Protein 7UBA (pdb70)

Secondary structure (DSSP, 8-state):
--B--TT-S---TTT--EEEETTT--EEEGGGGTT-SSSEESS-HHHHH-TT--TTSHHHHHHHHHHHHHHHHHHHTS--SBHHHHHHHHS-GGG--HHHHHHHHHHHHHHHHTTSEEEEE--EEEE--SS--EETTTEEPPTT-EEEEEE-S--TT--HHHH--S---HHHHHHHHHHHHHHHHH-

Solvent-accessible surface area: 9272 Å² total; per-residue (Å²): 129,105,57,94,9,10,6,112,33,105,12,16,149,108,4,9,94,65,2,65,1,138,98,58,184,31,59,0,4,1,0,0,2,4,33,96,114,34,105,92,10,91,112,0,0,34,36,28,43,18,142,167,26,84,51,77,28,67,50,0,55,3,0,2,4,0,2,1,0,9,32,14,0,18,104,67,164,2,2,9,80,10,1,55,95,0,4,53,25,0,0,65,124,84,64,38,75,149,102,14,33,79,10,1,15,1,0,1,3,4,0,4,73,9,18,0,1,59,19,55,99,100,76,62,104,0,34,4,53,33,113,30,0,112,10,65,214,47,27,59,0,92,127,70,119,65,1,51,2,58,32,78,119,86,30,156,104,29,52,46,0,1,34,46,54,25,10,140,47,80,155,32,0,48,74,1,25,74,30,0,95,60,21,67,125,134,122

InterPro domains:
  IPR003511 HORMA domain [PF02301] (22-237)
  IPR003511 HORMA domain [PS50815] (20-243)
  IPR036570 HORMA domain superfamily [G3DSA:3.30.900.10] (1-250)
  IPR036570 HORMA domain superfamily [SSF56019] (16-248)
  IPR051294 HORMA Domain-Containing Meiotic Progression [PTHR48225] (1-304)

Radius of gyration: 15.98 Å; Cα contacts (8 Å, |Δi|>4): 316; chains: 1; bounding box: 39×35×44 Å

Organism: Vanderwaltozyma polyspora (strain ATCC 22028 / DSM 70294 / BCRC 21397 / CBS 2163 / NBRC 10782 / NRRL Y-8283 / UCD 57-17) (NCBI:txid436907)

Structure (mmCIF, N/CA/C/O backbone):
data_7UBA
#
_entry.id   7UBA
#
_cell.length_a   46.389
_cell.length_b   38.917
_cell.length_c   68.981
_cell.angle_alpha   90.000
_cell.angle_beta   109.040
_cell.angle_gamma   90.000
#
_symmetry.space_group_name_H-M   'P 1 21 1'
#
loop_
_entity.id
_entity.type
_entity.pdbx_description
1 polymer 'HORMA domain-containing protein'
2 non-polymer 'ZINC ION'
3 non-polymer '2-(N-MORPHOLINO)-ETHANESULFONIC ACID'
4 non-polymer 'PENTAETHYLENE GLYCOL'
5 non-polymer 'TETRAETHYLENE GLYCOL'
6 water water
#
loop_
_atom_site.group_PDB
_atom_site.id
_atom_site.type_symbol
_atom_site.label_atom_id
_atom_site.label_alt_id
_atom_site.label_comp_id
_atom_site.label_asym_id
_atom_site.label_entity_id
_atom_site.label_seq_id
_atom_site.pdbx_PDB_ins_code
_atom_site.Cartn_x
_atom_site.Cartn_y
_atom_site.Cartn_z
_atom_site.occupancy
_atom_site.B_iso_or_equiv
_atom_site.auth_seq_id
_atom_site.auth_comp_id
_atom_site.auth_asym_id
_atom_site.auth_atom_id
_atom_site.pdbx_PDB_model_num
ATOM 1 N N . PRO A 1 3 ? 20.591 -1.166 -24.734 1.00 38.51 319 PRO A N 1
ATOM 2 C CA . PRO A 1 3 ? 19.812 -0.305 -25.633 1.00 35.81 319 PRO A CA 1
ATOM 3 C C . PRO A 1 3 ? 19.002 0.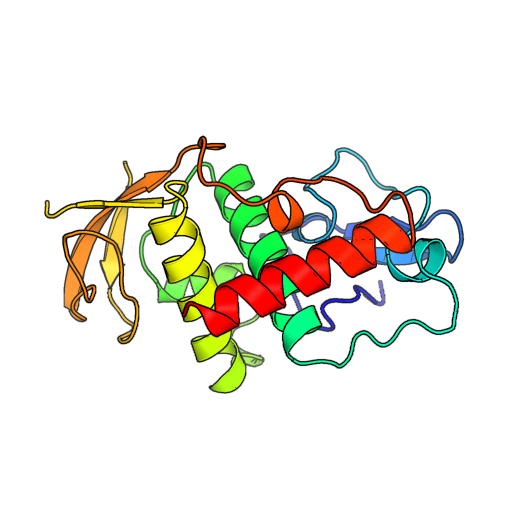762 -24.897 1.00 29.25 319 PRO A C 1
ATOM 4 O O . PRO A 1 3 ? 18.548 0.554 -23.774 1.00 30.65 319 PRO A O 1
ATOM 15 N N . ASP A 1 4 ? 18.859 1.909 -25.545 1.00 28.13 320 ASP A N 1
ATOM 16 C CA . ASP A 1 4 ? 18.002 2.991 -25.088 1.00 29.35 320 ASP A CA 1
ATOM 17 C C . ASP A 1 4 ? 16.539 2.653 -25.360 1.00 18.49 320 ASP A C 1
ATOM 18 O O . ASP A 1 4 ? 16.123 2.615 -26.510 1.00 21.51 320 ASP A O 1
ATOM 27 N N . ILE A 1 5 ? 15.738 2.387 -24.330 1.00 18.33 321 ILE A N 1
ATOM 28 C CA . ILE A 1 5 ? 14.332 2.037 -24.582 1.00 18.23 321 ILE A CA 1
ATOM 29 C C . ILE A 1 5 ? 13.487 3.325 -24.653 1.00 15.82 321 ILE A C 1
ATOM 30 O O . ILE A 1 5 ? 13.598 4.222 -23.809 1.00 19.16 321 ILE A O 1
ATOM 46 N N . GLU A 1 6 ? 12.665 3.405 -25.688 1.00 14.18 322 GLU A N 1
ATOM 47 C CA . GLU A 1 6 ? 11.829 4.571 -25.972 1.00 15.34 322 GLU A CA 1
ATOM 48 C C . GLU A 1 6 ? 10.386 4.145 -26.209 1.00 13.95 322 GLU A C 1
ATOM 49 O O . GLU A 1 6 ? 9.684 4.662 -27.077 1.00 15.88 322 GLU A O 1
ATOM 61 N N . CYS A 1 7 ? 9.916 3.206 -25.419 1.00 13.48 323 CYS A N 1
ATOM 62 C CA . CYS A 1 7 ? 8.529 2.787 -25.509 1.00 12.38 323 CYS A CA 1
ATOM 63 C C . CYS A 1 7 ? 7.597 3.930 -25.111 1.00 11.21 323 CYS A C 1
ATOM 64 O O . CYS A 1 7 ? 7.936 4.758 -24.242 1.00 13.95 323 CYS A O 1
ATOM 71 N N . GLU A 1 8 ? 6.427 3.999 -25.746 1.00 13.84 324 GLU A N 1
ATOM 72 C CA . GLU A 1 8 ? 5.510 5.103 -25.502 1.00 14.42 324 GLU A CA 1
ATOM 73 C C . GLU A 1 8 ? 5.002 5.152 -24.067 1.00 14.82 324 GLU A C 1
ATOM 74 O O . GLU A 1 8 ? 4.576 6.229 -23.621 1.00 17.35 324 GLU A O 1
ATOM 86 N N . CYS A 1 9 ? 5.064 4.028 -23.337 1.00 13.97 325 CYS A N 1
ATOM 87 C CA . CYS A 1 9 ? 4.696 4.047 -21.927 1.00 16.07 325 CYS A CA 1
ATOM 88 C C . CYS A 1 9 ? 5.615 4.937 -21.074 1.00 16.80 325 CYS A C 1
ATOM 89 O O . CYS A 1 9 ? 5.214 5.368 -19.986 1.00 17.86 325 CYS A O 1
ATOM 96 N N . ASP A 1 10 ? 6.830 5.196 -21.561 1.00 16.16 326 ASP A N 1
ATOM 97 C CA . ASP A 1 10 ? 7.827 6.035 -20.877 1.00 16.19 326 ASP A CA 1
ATOM 98 C C . ASP A 1 10 ? 8.090 5.587 -19.432 1.00 15.61 326 ASP A C 1
ATOM 99 O O . ASP A 1 10 ? 8.232 6.401 -18.521 1.00 19.54 326 ASP A O 1
ATOM 108 N N . LEU A 1 11 ? 8.124 4.270 -19.250 1.00 15.04 327 LEU A N 1
ATOM 109 C CA . LEU A 1 11 ? 8.494 3.650 -17.979 1.00 17.80 327 LEU A CA 1
ATOM 110 C C . LEU A 1 11 ? 9.518 2.564 -18.169 1.00 19.64 327 LEU A C 1
ATOM 111 O O . LEU A 1 11 ? 9.568 1.900 -19.209 1.00 22.82 327 LEU A O 1
ATOM 127 N N . LEU A 1 12 ? 10.344 2.366 -17.153 1.00 16.63 328 LEU A N 1
ATOM 128 C CA . LEU A 1 12 ? 11.198 1.192 -17.142 1.00 17.87 328 LEU A CA 1
ATOM 129 C C . LEU A 1 12 ? 10.324 -0.030 -16.910 1.00 19.62 328 LEU A C 1
ATOM 130 O O . LEU A 1 12 ? 9.342 0.049 -16.164 1.00 20.39 328 LEU A O 1
ATOM 146 N N . CYS A 1 13 ? 10.719 -1.159 -17.476 1.00 18.97 329 CYS A N 1
ATOM 147 C CA . CYS A 1 13 ? 10.017 -2.407 -17.244 1.00 19.54 329 CYS A CA 1
ATOM 148 C C . CYS A 1 13 ? 11.084 -3.456 -16.954 1.00 22.32 329 CYS A C 1
ATOM 149 O O . CYS A 1 13 ? 12.083 -3.538 -17.684 1.00 23.02 329 CYS A O 1
ATOM 157 N N . PRO A 1 14 ? 10.915 -4.233 -15.872 1.00 19.75 330 PRO A N 1
ATOM 158 C CA . PRO A 1 14 ? 11.940 -5.237 -15.544 1.00 21.73 330 PRO A CA 1
ATOM 159 C C . PRO A 1 14 ? 12.262 -6.179 -16.689 1.00 22.41 330 PRO A C 1
ATOM 160 O O . PRO A 1 14 ? 11.370 -6.635 -17.415 1.00 20.91 330 PRO A O 1
ATOM 171 N N . ILE A 1 15 ? 13.542 -6.503 -16.848 1.00 26.91 331 ILE A N 1
ATOM 172 C CA . ILE A 1 15 ? 13.963 -7.258 -18.023 1.00 23.88 331 ILE A CA 1
ATOM 173 C C . ILE A 1 15 ? 13.454 -8.701 -17.997 1.00 26.64 331 ILE A C 1
ATOM 174 O O . ILE A 1 15 ? 13.402 -9.384 -19.032 1.00 29.46 331 ILE A O 1
ATOM 190 N N . THR A 1 16 ? 13.037 -9.156 -16.820 1.00 25.04 332 THR A N 1
ATOM 191 C CA . THR A 1 16 ? 12.481 -10.497 -16.687 1.00 23.21 332 THR A CA 1
ATOM 192 C C . THR A 1 16 ? 10.976 -10.540 -16.997 1.00 23.64 332 THR A C 1
ATOM 193 O O . THR A 1 16 ? 10.378 -11.625 -17.068 1.00 26.29 332 THR A O 1
ATOM 204 N N . SER A 1 17 ? 10.373 -9.367 -17.216 1.00 21.06 333 SER A N 1
ATOM 205 C CA . SER A 1 17 ? 8.940 -9.253 -17.473 1.00 16.98 333 SER A CA 1
ATOM 206 C C . SER A 1 17 ? 8.606 -9.024 -18.936 1.00 17.74 333 SER A C 1
ATOM 207 O O . SER A 1 17 ? 7.485 -9.280 -19.352 1.00 17.35 333 SER A O 1
ATOM 215 N N . THR A 1 18 ? 9.574 -8.560 -19.714 1.00 17.16 334 THR A N 1
ATOM 216 C CA . THR A 1 18 ? 9.304 -8.170 -21.106 1.00 15.23 334 THR A CA 1
ATOM 217 C C . THR A 1 18 ? 10.507 -8.430 -21.991 1.00 15.60 334 THR A C 1
ATOM 218 O O . THR A 1 18 ? 11.638 -8.479 -21.519 1.00 20.10 334 THR A O 1
ATOM 229 N N . ARG A 1 19 ? 10.244 -8.614 -23.280 1.00 12.19 335 ARG A N 1
ATOM 230 C CA . ARG A 1 19 ? 11.287 -8.542 -24.293 1.00 13.05 335 ARG A CA 1
ATOM 231 C C . ARG A 1 19 ? 11.332 -7.128 -24.832 1.00 12.82 335 ARG A C 1
ATOM 232 O O . ARG A 1 19 ? 10.419 -6.326 -24.594 1.00 14.03 335 ARG A O 1
ATOM 253 N N . ILE A 1 20 ? 12.407 -6.849 -25.554 1.00 13.20 336 ILE A N 1
ATOM 254 C CA . ILE A 1 20 ? 12.564 -5.613 -26.304 1.00 13.32 336 ILE A CA 1
ATOM 255 C C . ILE A 1 20 ? 12.363 -5.892 -27.791 1.00 16.24 336 ILE A C 1
ATOM 256 O O . ILE A 1 20 ? 12.852 -6.908 -28.319 1.00 17.08 336 ILE A O 1
ATOM 272 N N . LYS A 1 21 ? 11.639 -5.009 -28.455 1.00 11.88 337 LYS A N 1
ATOM 273 C CA . LYS A 1 21 ? 11.439 -5.082 -29.906 1.00 12.15 337 LYS A CA 1
ATOM 274 C C . LYS A 1 21 ? 11.924 -3.789 -30.524 1.00 12.21 337 LYS A C 1
ATOM 275 O O . LYS A 1 21 ? 12.052 -2.774 -29.830 1.00 14.24 337 LYS A O 1
ATOM 294 N N . GLN A 1 22 ? 12.145 -3.806 -31.832 1.00 11.97 338 GLN A N 1
ATOM 295 C CA . GLN A 1 22 ? 12.608 -2.612 -32.553 1.00 12.59 338 GLN A CA 1
ATOM 296 C C . GLN A 1 22 ? 11.620 -2.246 -33.630 1.00 12.01 338 GLN A C 1
ATOM 297 O O . GLN A 1 22 ? 11.173 -3.109 -34.389 1.00 13.08 338 GLN A O 1
ATOM 311 N N . CYS A 1 23 ? 11.305 -0.955 -33.737 1.00 11.05 339 CYS A N 1
ATOM 312 C CA . CYS A 1 23 ? 10.467 -0.459 -34.821 1.00 12.31 339 CYS A CA 1
ATOM 313 C C . CYS A 1 23 ? 11.243 -0.436 -36.125 1.00 12.52 339 CYS A C 1
ATOM 314 O O . CYS A 1 23 ? 12.343 0.134 -36.207 1.00 12.58 339 CYS A O 1
ATOM 321 N N . LYS A 1 24 ? 10.681 -1.037 -37.181 1.00 12.41 340 LYS A N 1
ATOM 322 C CA . LYS A 1 24 ? 11.365 -1.059 -38.472 1.00 13.10 340 LYS A CA 1
ATOM 323 C C . LYS A 1 24 ? 11.445 0.315 -39.137 1.00 14.61 340 LYS A C 1
ATOM 324 O O . LYS A 1 24 ? 12.365 0.576 -39.905 1.00 18.06 340 LYS A O 1
ATOM 343 N N . ASN A 1 25 ? 10.492 1.187 -38.834 1.00 13.59 341 ASN A N 1
ATOM 344 C CA . ASN A 1 25 ? 10.436 2.488 -39.467 1.00 13.20 341 ASN A CA 1
ATOM 345 C C . ASN A 1 25 ? 11.342 3.519 -38.815 1.00 13.58 341 ASN A C 1
ATOM 346 O O . ASN A 1 25 ? 12.066 4.233 -39.528 1.00 15.93 341 ASN A O 1
ATOM 357 N N . CYS A 1 26 ? 11.301 3.616 -37.488 1.00 14.15 342 CYS A N 1
ATOM 358 C CA . CYS A 1 26 ? 12.079 4.657 -36.782 1.00 15.78 342 CYS A CA 1
ATOM 359 C C . CYS A 1 26 ? 13.263 4.102 -35.960 1.00 13.00 342 CYS A C 1
ATOM 360 O O . CYS A 1 26 ? 14.003 4.879 -35.346 1.00 13.51 342 CYS A O 1
ATOM 367 N N . ARG A 1 27 ? 13.424 2.778 -35.965 1.00 12.53 343 ARG A N 1
ATOM 368 C CA . ARG A 1 27 ? 14.538 2.070 -35.335 1.00 12.60 343 ARG A CA 1
ATOM 369 C C . ARG A 1 27 ? 14.605 2.175 -33.807 1.00 12.27 343 ARG A C 1
ATOM 370 O O . ARG A 1 27 ? 15.569 1.674 -33.195 1.00 13.67 343 ARG A O 1
ATOM 391 N N . LYS A 1 28 ? 13.587 2.728 -33.162 1.00 11.88 344 LYS A N 1
ATOM 392 C CA . LYS A 1 28 ? 13.638 2.810 -31.701 1.00 13.27 344 LYS A CA 1
ATOM 393 C C . LYS A 1 28 ? 13.228 1.483 -31.065 1.00 10.97 344 LYS A C 1
ATOM 394 O O . LYS A 1 28 ? 12.579 0.640 -31.710 1.00 10.99 344 LYS A O 1
ATOM 413 N N . PHE A 1 29 ? 13.611 1.308 -29.801 1.00 11.54 345 PHE A N 1
ATOM 414 C CA . PHE A 1 29 ? 13.269 0.117 -29.041 1.00 10.93 345 PHE A CA 1
ATOM 415 C C . PHE A 1 29 ? 12.022 0.339 -28.171 1.00 10.43 345 PHE A C 1
ATOM 416 O O . PHE A 1 29 ? 11.837 1.407 -27.559 1.00 12.46 345 PHE A O 1
ATOM 433 N N . VAL A 1 30 ? 11.183 -0.690 -28.123 1.00 11.59 346 VAL A N 1
ATOM 434 C CA . VAL A 1 30 ? 9.946 -0.669 -27.361 1.00 10.48 346 VAL A CA 1
ATOM 435 C C . VAL A 1 30 ? 9.792 -1.967 -26.582 1.00 11.22 346 VAL A C 1
ATOM 436 O O . VAL A 1 30 ? 10.548 -2.907 -26.800 1.00 11.89 346 VAL A O 1
ATOM 449 N N . HIS A 1 31 ? 8.808 -2.015 -25.677 1.00 10.55 347 HIS A N 1
ATOM 450 C CA . HIS A 1 31 ? 8.523 -3.241 -24.898 1.00 10.66 347 HIS A CA 1
ATOM 451 C C . HIS A 1 31 ? 7.582 -4.196 -25.600 1.00 12.74 347 HIS A C 1
ATOM 452 O O . HIS A 1 31 ? 6.519 -3.773 -26.085 1.00 13.31 347 HIS A O 1
ATOM 466 N N . SER A 1 32 ? 7.907 -5.478 -25.586 1.00 11.94 348 SER A N 1
ATOM 467 C CA . SER A 1 32 ? 6.967 -6.457 -26.125 1.00 10.70 348 SER A CA 1
ATOM 468 C C . SER A 1 32 ? 5.649 -6.457 -25.371 1.00 11.62 348 SER A C 1
ATOM 469 O O . SER A 1 32 ? 4.612 -6.633 -25.999 1.00 12.66 348 SER A O 1
ATOM 477 N N . LEU A 1 33 ? 5.667 -6.230 -24.056 1.00 11.73 349 LEU A N 1
ATOM 478 C CA . LEU A 1 33 ? 4.386 -6.192 -23.305 1.00 10.72 349 LEU A CA 1
ATOM 479 C C . LEU A 1 33 ? 3.419 -5.116 -23.790 1.00 13.39 349 LEU A C 1
ATOM 480 O O . LEU A 1 33 ? 2.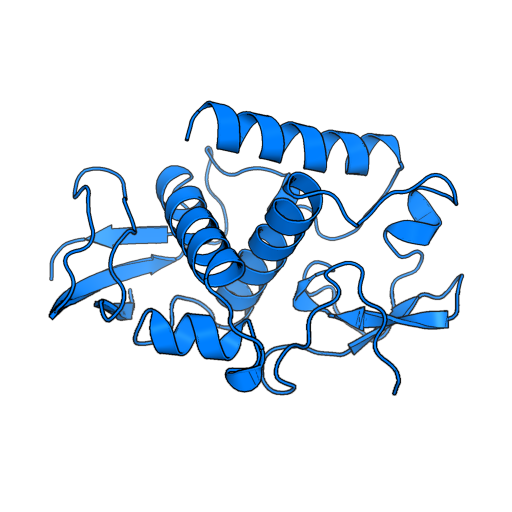223 -5.257 -23.630 1.00 15.01 349 LEU A O 1
ATOM 496 N N . CYS A 1 34 ? 3.949 -4.011 -24.310 1.00 11.84 350 CYS A N 1
ATOM 497 C CA . CYS A 1 34 ? 3.158 -2.889 -24.764 1.00 12.29 350 CYS A CA 1
ATOM 498 C C . CYS A 1 34 ? 2.703 -3.073 -26.211 1.00 14.45 350 CYS A C 1
ATOM 499 O O . CYS A 1 34 ? 1.835 -2.345 -26.707 1.00 14.07 350 CYS A O 1
ATOM 506 N N . TYR A 1 35 ? 3.282 -4.083 -26.870 1.00 12.08 351 TYR A N 1
ATOM 507 C CA . TYR A 1 35 ? 3.066 -4.384 -28.282 1.00 12.76 351 TYR A CA 1
ATOM 508 C C . TYR A 1 35 ? 2.530 -5.812 -28.441 1.00 11.96 351 TYR A C 1
ATOM 509 O O . TYR A 1 35 ? 2.900 -6.567 -29.358 1.00 12.82 351 TYR A O 1
ATOM 527 N N . GLY A 1 36 ? 1.612 -6.173 -27.534 1.00 11.10 352 GLY A N 1
ATOM 528 C CA . GLY A 1 36 ? 0.805 -7.364 -27.686 1.00 11.66 352 GLY A CA 1
ATOM 529 C C . GLY A 1 36 ? 1.517 -8.684 -27.487 1.00 11.81 352 GLY A C 1
ATOM 530 O O . GLY A 1 36 ? 0.996 -9.719 -27.866 1.00 13.71 352 GLY A O 1
ATOM 534 N N . ASN A 1 37 ? 2.729 -8.647 -26.927 1.00 12.86 353 ASN A N 1
ATOM 535 C CA . ASN A 1 37 ? 3.583 -9.836 -26.833 1.00 13.97 353 ASN A CA 1
ATOM 536 C C . ASN A 1 37 ? 3.815 -10.449 -28.204 1.00 13.19 353 ASN A C 1
ATOM 537 O O . ASN A 1 37 ? 4.082 -11.651 -28.307 1.00 14.88 353 ASN A O 1
ATOM 548 N N . LYS A 1 38 ? 3.720 -9.631 -29.259 1.00 14.34 354 LYS A N 1
ATOM 549 C CA . LYS A 1 38 ? 3.773 -10.222 -30.589 1.00 13.87 354 LYS A CA 1
ATOM 550 C C . LYS A 1 38 ? 5.127 -10.925 -30.746 1.00 14.43 354 LYS A C 1
ATOM 551 O O . LYS A 1 38 ? 6.144 -10.386 -30.347 1.00 13.79 354 LYS A O 1
ATOM 570 N N . PRO A 1 39 ? 5.122 -12.141 -31.302 1.00 14.89 355 PRO A N 1
ATOM 571 C CA . PRO A 1 39 ? 6.412 -12.831 -31.394 1.00 12.12 355 PRO A CA 1
ATOM 572 C C . PRO A 1 39 ? 7.481 -12.082 -32.155 1.00 16.82 355 PRO A C 1
ATOM 573 O O . PRO A 1 39 ? 7.196 -11.273 -33.052 1.00 14.11 355 PRO A O 1
ATOM 584 N N . GLY A 1 40 ? 8.727 -12.386 -31.816 1.00 14.45 356 GLY A N 1
ATOM 585 C CA . GLY A 1 40 ? 9.862 -11.922 -32.613 1.00 12.91 356 GLY A CA 1
ATOM 586 C C . GLY A 1 40 ? 10.351 -10.533 -32.268 1.00 12.80 356 GLY A C 1
ATOM 587 O O . GLY A 1 40 ? 9.863 -9.896 -31.351 1.00 13.39 356 GLY A O 1
ATOM 591 N N . PRO A 1 41 ? 11.352 -10.059 -33.014 1.00 13.08 357 PRO A N 1
ATOM 592 C CA . PRO A 1 41 ? 12.157 -8.924 -32.564 1.00 11.45 357 PRO A CA 1
ATOM 593 C C . PRO A 1 41 ? 11.676 -7.588 -33.036 1.00 13.20 357 PRO A C 1
ATOM 594 O O . PRO A 1 41 ? 12.277 -6.586 -32.641 1.00 13.98 357 PRO A O 1
ATOM 605 N N . LYS A 1 42 ? 10.667 -7.545 -33.891 1.00 13.52 358 LYS A N 1
ATOM 606 C CA . LYS A 1 42 ? 10.337 -6.287 -34.571 1.00 12.81 358 LYS A CA 1
ATOM 607 C C . LYS A 1 42 ? 8.871 -5.887 -34.420 1.00 16.29 358 LYS A C 1
ATOM 608 O O . LYS A 1 42 ? 7.981 -6.713 -34.132 1.00 16.42 358 LYS A O 1
ATOM 627 N N . VAL A 1 43 ? 8.622 -4.589 -34.584 1.00 13.22 359 VAL A N 1
ATOM 628 C CA . VAL A 1 43 ? 7.292 -4.106 -34.914 1.00 12.93 359 VAL A CA 1
ATOM 629 C C . VAL A 1 43 ? 7.430 -3.326 -36.210 1.00 15.60 359 VAL A C 1
ATOM 630 O O . VAL A 1 43 ? 8.350 -2.520 -36.388 1.00 14.06 359 VAL A O 1
ATOM 643 N N . ASP A 1 44 ? 6.581 -3.627 -37.183 1.00 13.91 360 ASP A N 1
ATOM 644 C CA . ASP A 1 44 ? 6.721 -2.958 -38.456 1.00 15.09 360 ASP A CA 1
ATOM 645 C C . ASP A 1 44 ? 6.631 -1.429 -38.324 1.00 15.61 360 ASP A C 1
ATOM 646 O O . ASP A 1 44 ? 7.410 -0.700 -38.949 1.00 16.94 360 ASP A O 1
ATOM 655 N N . LYS A 1 45 ? 5.664 -0.961 -37.529 1.00 15.18 361 LYS A N 1
ATOM 656 C CA . LYS A 1 45 ? 5.500 0.455 -37.208 1.00 13.39 361 LYS A CA 1
ATOM 657 C C . LYS A 1 45 ? 4.996 0.571 -35.787 1.00 12.20 361 LYS A C 1
ATOM 658 O O . LYS A 1 45 ? 3.955 -0.012 -35.450 1.00 15.07 361 LYS A O 1
ATOM 677 N N . CYS A 1 46 ? 5.714 1.330 -34.966 1.00 12.31 362 CYS A N 1
ATOM 678 C CA . CYS A 1 46 ? 5.350 1.574 -33.581 1.00 11.93 362 CYS A CA 1
ATOM 679 C C . CYS A 1 46 ? 4.135 2.521 -33.525 1.00 11.85 362 CYS A C 1
ATOM 680 O O . CYS A 1 46 ? 3.658 3.037 -34.543 1.00 12.06 362 CYS A O 1
ATOM 687 N N . ILE A 1 47 ? 3.608 2.703 -32.319 1.00 11.45 363 ILE A N 1
ATOM 688 C CA . ILE A 1 47 ? 2.426 3.517 -32.120 1.00 12.47 363 ILE A CA 1
ATOM 689 C C . ILE A 1 47 ? 2.671 4.913 -32.656 1.00 13.29 363 ILE A C 1
ATOM 690 O O . ILE A 1 47 ? 1.825 5.456 -33.373 1.00 13.39 363 ILE A O 1
ATOM 706 N N . SER A 1 48 ? 3.828 5.493 -32.342 1.00 13.37 364 SER A N 1
ATOM 707 C CA . SER A 1 48 ? 4.151 6.830 -32.810 1.00 11.65 364 SER A CA 1
ATOM 708 C C . SER A 1 48 ? 4.215 6.904 -34.326 1.00 13.37 364 SER A C 1
ATOM 709 O O . SER A 1 48 ? 3.702 7.862 -34.930 1.00 14.28 364 SER A O 1
ATOM 717 N N . CYS A 1 49 ? 4.876 5.928 -34.952 1.00 11.40 365 CYS A N 1
ATOM 718 C CA . CYS A 1 49 ? 5.022 5.916 -36.408 1.00 13.26 365 CYS A CA 1
ATOM 719 C C . CYS A 1 49 ? 3.651 5.749 -37.106 1.00 13.77 365 CYS A C 1
ATOM 720 O O . CYS A 1 49 ? 3.409 6.389 -38.148 1.00 16.01 365 CYS A O 1
ATOM 727 N N . VAL A 1 50 ? 2.757 4.949 -36.533 1.00 12.72 366 VAL A N 1
ATOM 728 C CA . VAL A 1 50 ? 1.419 4.777 -37.090 1.00 14.21 366 VAL A CA 1
ATOM 729 C C . VAL A 1 50 ? 0.591 6.052 -36.946 1.00 14.79 366 VAL A C 1
ATOM 730 O O . VAL A 1 50 ? -0.082 6.475 -37.891 1.00 17.39 366 VAL A O 1
ATOM 743 N N . TYR A 1 51 ? 0.641 6.665 -35.772 1.00 15.72 367 TYR A N 1
ATOM 744 C CA . TYR A 1 51 ? -0.163 7.860 -35.504 1.00 16.97 367 TYR A CA 1
ATOM 745 C C . TYR A 1 51 ? 0.349 9.067 -36.294 1.00 17.85 367 TYR A C 1
ATOM 746 O O . TYR A 1 51 ? -0.441 9.875 -36.807 1.00 19.58 367 TYR A O 1
ATOM 764 N N . GLY A 1 52 ? 1.670 9.174 -36.415 1.00 17.36 368 GLY A N 1
ATOM 765 C CA . GLY A 1 52 ? 2.304 10.314 -37.037 1.00 17.61 368 GLY A CA 1
ATOM 766 C C . GLY A 1 52 ? 2.762 11.332 -36.011 1.00 16.44 368 GLY A C 1
ATOM 767 O O . GLY A 1 52 ? 2.508 11.206 -34.809 1.00 14.74 368 GLY A O 1
ATOM 771 N N . PRO A 1 53 ? 3.410 12.382 -36.484 1.00 18.10 369 PRO A N 1
ATOM 772 C CA . PRO A 1 53 ? 4.093 13.291 -35.554 1.00 17.13 369 PRO A CA 1
ATOM 773 C C . PRO A 1 53 ? 3.208 14.093 -34.615 1.00 19.91 369 PRO A C 1
ATOM 774 O O . PRO A 1 53 ? 3.726 14.604 -33.624 1.00 19.50 369 PRO A O 1
ATOM 785 N N . MET A 1 54 ? 1.918 14.255 -34.908 1.00 19.99 370 MET A N 1
ATOM 786 C CA . MET A 1 54 ? 1.041 14.986 -33.992 1.00 22.59 370 MET A CA 1
ATOM 787 C C . MET A 1 54 ? 0.657 14.245 -32.712 1.00 21.20 370 MET A C 1
ATOM 788 O O . MET A 1 54 ? -0.071 14.754 -31.870 1.00 28.92 370 MET A O 1
ATOM 802 N N . PHE A 1 55 ? 1.158 13.039 -32.551 1.00 21.19 371 PHE A N 1
ATOM 803 C CA . PHE A 1 55 ? 0.815 12.223 -31.399 1.00 20.44 371 PHE A CA 1
ATOM 804 C C . PHE A 1 55 ? 1.311 12.802 -30.064 1.00 21.21 371 PHE A C 1
ATOM 805 O O . PHE A 1 55 ? 2.455 13.254 -29.958 1.00 19.75 371 PHE A O 1
ATOM 822 N N . ASP A 1 56 ? 0.442 12.788 -29.054 1.00 21.65 372 ASP A N 1
ATOM 823 C CA . ASP A 1 56 ? 0.805 13.200 -27.686 1.00 21.83 372 ASP A CA 1
ATOM 824 C C . ASP A 1 56 ? 0.692 12.052 -26.687 1.00 21.98 372 ASP A C 1
ATOM 825 O O . ASP A 1 56 ? -0.385 11.770 -26.160 1.00 24.66 372 ASP A O 1
ATOM 834 N N . PRO A 1 57 ? 1.801 11.374 -26.401 1.00 16.94 373 PRO A N 1
ATOM 835 C CA . PRO A 1 57 ? 1.764 10.265 -25.445 1.00 16.78 373 PRO A CA 1
ATOM 836 C C . PRO A 1 57 ? 1.782 10.657 -23.965 1.00 20.74 373 PRO A C 1
ATOM 837 O O . PRO A 1 57 ? 1.846 9.762 -23.120 1.00 23.86 373 PRO A O 1
ATOM 848 N N . SER A 1 58 ? 1.725 11.941 -23.657 1.00 19.89 374 SER A N 1
ATOM 849 C CA . SER A 1 58 ? 1.891 12.394 -22.272 1.00 21.33 374 SER A CA 1
ATOM 850 C C . SER A 1 58 ? 0.590 12.402 -21.475 1.00 23.13 374 SER A C 1
ATOM 851 O O . SER A 1 58 ? 0.597 12.607 -20.256 1.00 24.20 374 SER A O 1
ATOM 859 N N . SER A 1 59 ? -0.536 12.211 -22.145 1.00 21.45 375 SER A N 1
ATOM 860 C CA . SER A 1 59 ? -1.808 12.370 -21.473 1.00 21.45 375 SER A CA 1
ATOM 861 C C . SER A 1 59 ? -2.073 11.264 -20.451 1.00 19.40 375 SER A C 1
ATOM 862 O O . SER A 1 59 ? -1.600 10.140 -20.595 1.00 18.28 375 SER A O 1
ATOM 870 N N . SER A 1 60 ? -2.848 11.609 -19.422 1.00 23.47 376 SER A N 1
ATOM 871 C CA . SER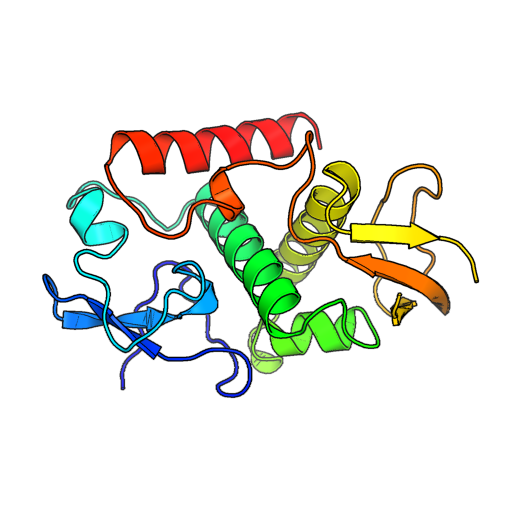 A 1 60 ? -3.218 10.648 -18.385 1.00 19.49 376 SER A CA 1
ATOM 872 C C . SER A 1 60 ? -3.939 9.464 -19.003 1.00 18.55 376 SER A C 1
ATOM 873 O O . SER A 1 60 ? -3.706 8.313 -18.617 1.00 19.25 376 SER A O 1
ATOM 881 N N . GLU A 1 61 ? -4.820 9.723 -19.968 1.00 20.39 377 GLU A N 1
ATOM 882 C CA . GLU A 1 61 ? -5.561 8.606 -20.576 1.00 21.95 377 GLU A CA 1
ATOM 883 C C . GLU A 1 61 ? -4.674 7.697 -21.418 1.00 17.15 377 GLU A C 1
ATOM 884 O O . GLU A 1 61 ? -4.869 6.477 -21.445 1.00 16.72 377 GLU A O 1
ATOM 896 N N . PHE A 1 62 ? -3.700 8.265 -22.125 1.00 16.04 378 PHE A N 1
ATOM 897 C CA . PHE A 1 62 ? -2.792 7.409 -22.859 1.00 16.66 378 PHE A CA 1
ATOM 898 C C . PHE A 1 62 ? -1.919 6.581 -21.896 1.00 12.74 378 PHE A C 1
ATOM 899 O O . PHE A 1 62 ? -1.679 5.390 -22.141 1.00 13.14 378 PHE A O 1
ATOM 916 N N . LYS A 1 63 ? -1.479 7.182 -20.793 1.00 14.22 379 LYS A N 1
ATOM 917 C CA . LYS A 1 63 ? -0.733 6.423 -19.781 1.00 13.20 379 LYS A CA 1
ATOM 918 C C . LYS A 1 63 ? -1.595 5.296 -19.186 1.00 14.28 379 LYS A C 1
ATOM 919 O O . LYS A 1 63 ? -1.092 4.188 -18.965 1.00 14.61 379 LYS A O 1
ATOM 938 N N . ASP A 1 64 ? -2.884 5.561 -18.962 1.00 14.30 380 ASP A N 1
ATOM 939 C CA . ASP A 1 64 ? -3.823 4.514 -18.496 1.00 14.22 380 ASP A CA 1
ATOM 940 C C . ASP A 1 64 ? -3.873 3.365 -19.510 1.00 13.65 380 ASP A C 1
ATOM 941 O O . ASP A 1 64 ? -3.804 2.185 -19.141 1.00 14.78 380 ASP A O 1
ATOM 950 N N . LEU A 1 65 ? -4.002 3.720 -20.779 1.00 14.22 381 LEU A N 1
ATOM 951 C CA . LEU A 1 65 ? -4.049 2.740 -21.866 1.00 12.96 381 LEU A CA 1
ATOM 952 C C . LEU A 1 65 ? -2.817 1.848 -21.856 1.00 12.83 381 LEU A C 1
ATOM 953 O O . LEU A 1 65 ? -2.920 0.635 -21.938 1.00 12.81 381 LEU A O 1
ATOM 969 N N . MET A 1 66 ? -1.637 2.444 -21.779 1.00 12.56 382 MET A N 1
ATOM 970 C CA . MET A 1 66 ? -0.434 1.639 -21.881 1.00 13.47 382 MET A CA 1
ATOM 971 C C . MET A 1 66 ? -0.293 0.760 -20.658 1.00 13.82 382 MET A C 1
ATOM 972 O O . MET A 1 66 ? 0.145 -0.377 -20.787 1.00 14.19 382 MET A O 1
ATOM 986 N N . MET A 1 67 ? -0.696 1.241 -19.488 1.00 12.38 383 MET A N 1
ATOM 987 C CA . MET A 1 67 ? -0.634 0.386 -18.316 1.00 12.60 383 MET A CA 1
ATOM 988 C C . MET A 1 67 ? -1.617 -0.784 -18.473 1.00 13.47 383 MET A C 1
ATOM 989 O O . MET A 1 67 ? -1.258 -1.922 -18.129 1.00 15.00 383 MET A O 1
ATOM 1003 N N . LEU A 1 68 ? -2.820 -0.554 -19.021 1.00 12.50 384 LEU A N 1
ATOM 1004 C CA . LEU A 1 68 ? -3.780 -1.660 -19.237 1.00 13.58 384 LEU A CA 1
ATOM 1005 C C . LEU A 1 68 ? -3.239 -2.709 -20.180 1.00 14.03 384 LEU A C 1
ATOM 1006 O O . LEU A 1 68 ? -3.364 -3.912 -19.954 1.00 13.96 384 LEU A O 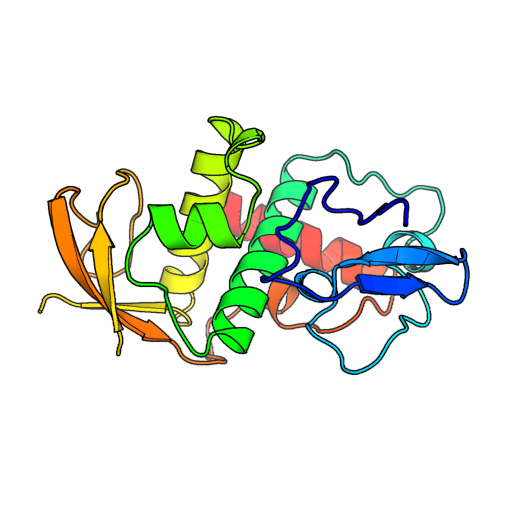1
ATOM 1022 N N . ARG A 1 69 ? -2.639 -2.241 -21.275 1.00 12.68 385 ARG A N 1
ATOM 1023 C CA . ARG A 1 69 ? -2.048 -3.133 -22.256 1.00 12.66 385 ARG A CA 1
ATOM 1024 C C . ARG A 1 69 ? -0.927 -3.969 -21.618 1.00 1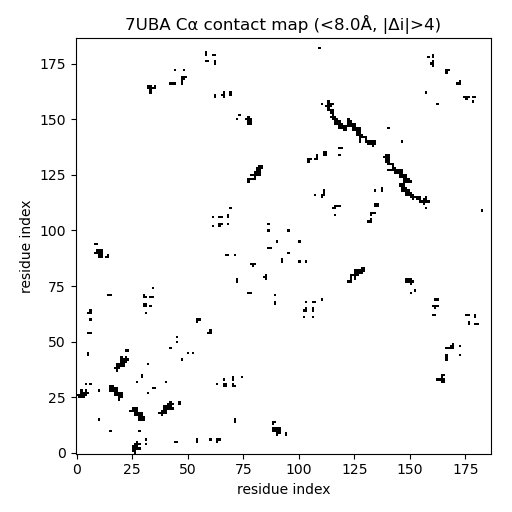2.87 385 ARG A C 1
ATOM 1025 O O . ARG A 1 69 ? -0.881 -5.193 -21.764 1.00 13.94 385 ARG A O 1
ATOM 1046 N N . LYS A 1 70 ? -0.048 -3.309 -20.872 1.00 11.63 386 LYS A N 1
ATOM 1047 C CA . LYS A 1 70 ? 1.088 -3.942 -20.213 1.00 12.43 386 LYS A CA 1
ATOM 1048 C C . LYS A 1 70 ? 0.627 -4.970 -19.172 1.00 13.91 386 LYS A C 1
ATOM 1049 O O . LYS A 1 70 ? 1.140 -6.095 -19.114 1.00 14.44 386 LYS A O 1
ATOM 1068 N N . CYS A 1 71 ? -0.382 -4.602 -18.387 1.00 13.31 387 CYS A N 1
ATOM 1069 C CA . CYS A 1 71 ? -0.932 -5.497 -17.365 1.00 14.94 387 CYS A CA 1
ATOM 1070 C C . CYS A 1 71 ? -1.549 -6.731 -18.005 1.00 15.34 387 CYS A C 1
ATOM 1071 O O . CYS A 1 71 ? -1.257 -7.850 -17.591 1.00 14.46 387 CYS A O 1
ATOM 1079 N N . TYR A 1 72 ? -2.387 -6.539 -19.028 1.00 13.41 388 TYR A N 1
ATOM 1080 C CA . TYR A 1 72 ? -3.027 -7.681 -19.695 1.00 13.69 388 TYR A CA 1
ATOM 1081 C C . TYR A 1 72 ? -1.963 -8.624 -20.270 1.00 11.89 388 TYR A C 1
ATOM 1082 O O . TYR A 1 72 ? -2.020 -9.847 -20.095 1.00 13.83 388 TYR A O 1
ATOM 1100 N N . ARG A 1 73 ? -0.969 -8.064 -20.957 1.00 11.76 389 ARG A N 1
ATOM 1101 C CA . ARG A 1 73 ? 0.011 -8.903 -21.621 1.00 11.60 389 ARG A CA 1
ATOM 1102 C C . ARG A 1 73 ? 0.976 -9.549 -20.628 1.00 14.13 389 ARG A C 1
ATOM 1103 O O . ARG A 1 73 ? 1.424 -10.681 -20.870 1.00 15.01 389 ARG A O 1
ATOM 1124 N N . PHE A 1 74 ? 1.252 -8.904 -19.495 1.00 13.75 390 PHE A N 1
ATOM 1125 C CA . PHE A 1 74 ? 2.034 -9.597 -18.477 1.00 13.25 390 PHE A CA 1
ATOM 1126 C C . PHE A 1 74 ? 1.265 -10.784 -17.908 1.00 13.29 390 PHE A C 1
ATOM 1127 O O . PHE A 1 74 ? 1.806 -11.883 -17.750 1.00 16.45 390 PHE A O 1
ATOM 1144 N N . LEU A 1 75 ? -0.007 -10.562 -17.583 1.00 15.04 391 LEU A N 1
ATOM 1145 C CA . LEU A 1 75 ? -0.854 -11.645 -17.106 1.00 17.06 391 LEU A CA 1
ATOM 1146 C C . LEU A 1 75 ? -0.953 -12.790 -18.119 1.00 17.08 391 LEU A C 1
ATOM 1147 O O . LEU A 1 75 ? -0.927 -13.964 -17.741 1.00 17.61 391 LEU A O 1
ATOM 1163 N N . SER A 1 76 ? -1.057 -12.465 -19.405 1.00 15.91 392 SER A N 1
ATOM 1164 C CA . SER A 1 76 ? -1.122 -13.495 -20.437 1.00 18.14 392 SER A CA 1
ATOM 1165 C C . SER A 1 76 ? 0.172 -14.303 -20.507 1.00 18.70 392 SER A C 1
ATOM 1166 O O . SER A 1 76 ? 0.146 -15.530 -20.536 1.00 22.90 392 SER A O 1
ATOM 1174 N N . ARG A 1 77 ? 1.296 -13.610 -20.517 1.00 18.13 393 ARG A N 1
ATOM 1175 C CA . ARG A 1 77 ? 2.607 -14.235 -20.522 1.00 20.26 393 ARG A CA 1
ATOM 1176 C C . ARG A 1 77 ? 2.862 -15.079 -19.272 1.00 21.60 393 ARG A C 1
ATOM 1177 O O . ARG A 1 77 ? 3.470 -16.161 -19.340 1.00 23.64 393 ARG A O 1
ATOM 1198 N N . ASN A 1 78 ? 2.384 -14.591 -18.129 1.00 19.06 394 ASN A N 1
ATOM 1199 C CA . ASN A 1 78 ? 2.560 -15.257 -16.836 1.00 21.47 394 ASN A CA 1
ATOM 1200 C C . ASN A 1 78 ? 1.533 -16.362 -16.583 1.00 21.49 394 ASN A C 1
ATOM 1201 O O . ASN A 1 78 ? 1.620 -17.096 -15.589 1.00 26.29 394 ASN A O 1
ATOM 1212 N N . LYS A 1 79 ? 0.554 -16.454 -17.478 1.00 22.90 395 LYS A N 1
ATOM 1213 C CA . LYS A 1 79 ? -0.571 -17.379 -17.369 1.00 20.52 395 LYS A CA 1
ATOM 1214 C C . LYS A 1 79 ? -1.318 -17.198 -16.056 1.00 23.66 395 LYS A C 1
ATOM 1215 O O . LYS A 1 79 ? -1.787 -18.163 -15.446 1.00 28.21 395 LYS A O 1
ATOM 1234 N N . GLY A 1 80 ? -1.438 -15.941 -15.631 1.00 19.92 396 GLY A N 1
ATOM 1235 C CA . GLY A 1 80 ? -2.233 -15.619 -14.458 1.00 25.65 396 GLY A CA 1
ATOM 1236 C C . GLY A 1 80 ? -1.595 -14.610 -13.523 1.00 20.94 396 GLY A C 1
ATOM 1237 O O . GLY A 1 80 ? -0.514 -14.072 -13.804 1.00 20.35 396 GLY A O 1
ATOM 1241 N N . PHE A 1 81 ? -2.284 -14.363 -12.407 1.00 21.02 397 PHE A N 1
ATOM 1242 C CA . PHE A 1 81 ? -1.876 -13.335 -11.461 1.00 19.94 397 PHE A CA 1
ATOM 1243 C C . PHE A 1 81 ? -0.766 -13.840 -10.518 1.00 20.71 397 PHE A C 1
ATOM 1244 O O . PHE A 1 81 ? -0.845 -14.954 -9.978 1.00 24.59 397 PHE A O 1
ATOM 1261 N N . PRO A 1 82 ? 0.281 -13.016 -10.302 1.00 19.58 398 PRO A N 1
ATOM 1262 C CA . PRO A 1 82 ? 1.318 -13.341 -9.310 1.00 22.58 398 PRO A CA 1
ATOM 1263 C C . PRO A 1 82 ? 0.777 -13.505 -7.884 1.00 24.85 398 PRO A C 1
ATOM 1264 O O . PRO A 1 82 ? -0.393 -13.221 -7.626 1.00 24.05 398 PRO A O 1
ATOM 1275 N N . PRO A 1 83 ? 1.624 -13.996 -6.963 1.00 26.15 399 PRO A N 1
ATOM 1276 C CA . PRO A 1 83 ? 1.205 -14.292 -5.588 1.00 26.61 399 PRO A CA 1
ATOM 1277 C C . PRO A 1 83 ? 0.727 -13.100 -4.759 1.00 22.68 399 PRO A C 1
ATOM 1278 O O . PRO A 1 83 ? 0.170 -13.347 -3.692 1.00 26.78 399 PRO A O 1
ATOM 1289 N N . SER A 1 84 ? 0.963 -11.865 -5.181 1.00 24.61 400 SER A N 1
ATOM 1290 C CA . SER A 1 84 ? 0.441 -10.714 -4.450 1.00 23.61 400 SER A CA 1
ATOM 1291 C C . SER A 1 84 ? 0.345 -9.484 -5.340 1.00 21.37 400 SER A C 1
ATOM 1292 O O . SER A 1 84 ? 0.901 -9.438 -6.447 1.00 20.12 400 SER A O 1
ATOM 1300 N N . ILE A 1 85 ? -0.369 -8.476 -4.848 1.00 22.36 401 ILE A N 1
ATOM 1301 C CA . ILE A 1 85 ? -0.534 -7.247 -5.611 1.00 21.42 401 ILE A CA 1
ATOM 1302 C C . ILE A 1 85 ? 0.812 -6.556 -5.782 1.00 21.79 401 ILE A C 1
ATOM 1303 O O . ILE A 1 85 ? 1.127 -6.044 -6.872 1.00 21.89 401 ILE A O 1
ATOM 1319 N N . LYS A 1 86 ? 1.612 -6.519 -4.727 1.00 24.07 402 LYS A N 1
ATOM 1320 C CA . LYS A 1 86 ? 2.906 -5.861 -4.838 1.00 25.08 402 LYS A CA 1
ATOM 1321 C C . LYS A 1 86 ? 3.871 -6.641 -5.727 1.00 26.99 402 LYS A C 1
ATOM 1322 O O . LYS A 1 86 ? 4.660 -6.037 -6.451 1.00 23.46 402 LYS A O 1
ATOM 1341 N N . GLU A 1 87 ? 3.810 -7.966 -5.700 1.00 23.43 403 GLU A N 1
ATOM 1342 C CA . GLU A 1 87 ? 4.633 -8.734 -6.623 1.00 22.65 403 GLU A CA 1
ATOM 1343 C C . GLU A 1 87 ? 4.271 -8.460 -8.081 1.00 23.41 403 GLU A C 1
ATOM 1344 O O . GLU A 1 87 ? 5.144 -8.419 -8.941 1.00 24.52 403 GLU A O 1
ATOM 1356 N N . PHE A 1 88 ? 2.981 -8.289 -8.362 1.00 20.03 404 PHE A N 1
ATOM 1357 C CA . PHE A 1 88 ? 2.517 -7.900 -9.704 1.00 18.37 404 PHE A CA 1
ATOM 1358 C C . PHE A 1 88 ? 3.021 -6.505 -10.056 1.00 18.50 404 PHE A C 1
ATOM 1359 O O . PHE A 1 88 ? 3.585 -6.292 -11.125 1.00 19.33 404 PHE A O 1
ATOM 1376 N N . THR A 1 89 ? 2.877 -5.570 -9.128 1.00 19.10 405 THR A N 1
ATOM 1377 C CA . THR A 1 89 ? 3.323 -4.201 -9.358 1.00 21.06 405 THR A CA 1
ATOM 1378 C C . THR A 1 89 ? 4.808 -4.153 -9.695 1.00 20.24 405 THR A C 1
ATOM 1379 O O . THR A 1 89 ? 5.228 -3.472 -10.634 1.00 21.76 405 THR A O 1
ATOM 1390 N N . ASN A 1 90 ? 5.596 -4.908 -8.948 1.00 20.40 406 ASN A N 1
ATOM 1391 C CA . ASN A 1 90 ? 7.043 -4.934 -9.130 1.00 22.48 406 ASN A CA 1
ATOM 1392 C C . ASN A 1 90 ? 7.496 -5.828 -10.289 1.00 19.43 406 ASN A C 1
ATOM 1393 O O . ASN A 1 90 ? 8.686 -5.893 -10.592 1.00 24.49 406 ASN A O 1
ATOM 1404 N N . SER A 1 91 ? 6.548 -6.513 -10.922 1.00 17.41 407 SER A N 1
ATOM 1405 C CA . SER A 1 91 ? 6.792 -7.163 -12.215 1.00 18.66 407 SER A CA 1
ATOM 1406 C C . SER A 1 91 ? 6.518 -6.209 -13.387 1.00 19.61 407 SER A C 1
ATOM 1407 O O . SER A 1 91 ? 7.224 -6.257 -14.399 1.00 23.62 407 SER A O 1
ATOM 1415 N N . ILE A 1 92 ? 5.485 -5.381 -13.253 1.00 17.21 408 ILE A N 1
ATOM 1416 C CA . ILE A 1 92 ? 5.027 -4.444 -14.289 1.00 18.57 408 ILE A CA 1
ATOM 1417 C C . ILE A 1 92 ? 5.990 -3.267 -14.364 1.00 19.99 408 ILE A C 1
ATOM 1418 O O . ILE A 1 92 ? 6.301 -2.777 -15.442 1.00 19.48 408 ILE A O 1
ATOM 1434 N N . MET A 1 93 ? 6.444 -2.824 -13.202 1.00 19.07 409 MET A N 1
ATOM 1435 C CA . MET A 1 93 ? 7.310 -1.647 -13.078 1.00 20.32 409 MET A CA 1
ATOM 1436 C C . MET A 1 93 ? 8.554 -1.965 -12.280 1.00 24.98 409 MET A C 1
ATOM 1437 O O . MET A 1 93 ? 8.611 -2.949 -11.549 1.00 24.30 409 MET A O 1
ATOM 1451 N N . GLU A 1 94 ? 9.562 -1.117 -12.429 1.00 22.65 410 GLU A N 1
ATOM 1452 C CA . GLU A 1 94 ? 10.724 -1.142 -11.560 1.00 24.46 410 GLU A CA 1
ATOM 1453 C C . GLU A 1 94 ? 10.363 -0.533 -10.234 1.00 30.50 410 GLU A C 1
ATOM 1454 O O . GLU A 1 94 ? 9.917 0.610 -10.185 1.00 30.16 410 GLU 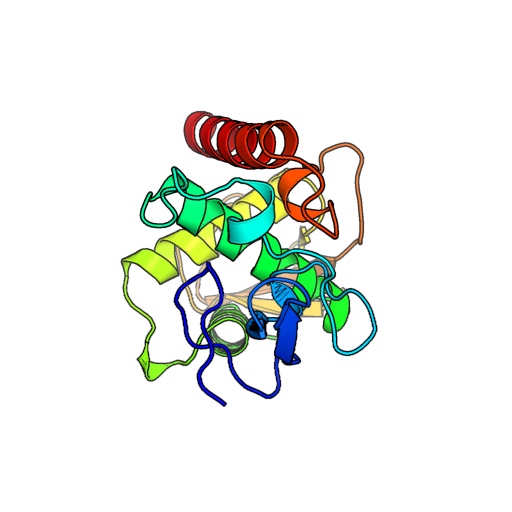A O 1
ATOM 1466 N N . GLU A 1 95 ? 10.532 -1.310 -9.168 1.00 26.78 411 GLU A N 1
ATOM 1467 C CA . GLU A 1 95 ? 10.261 -0.846 -7.802 1.00 35.12 411 GLU A CA 1
ATOM 1468 C C . GLU A 1 95 ? 10.622 0.606 -7.578 1.00 36.94 411 GLU A C 1
ATOM 1469 O O . GLU A 1 95 ? 9.845 1.372 -7.031 1.00 33.98 411 GLU A O 1
ATOM 1481 N N . GLY A 1 96 ? 11.834 0.960 -7.990 1.00 36.59 412 GLY A N 1
ATOM 1482 C CA . GLY A 1 96 ? 12.376 2.278 -7.737 1.00 36.57 412 GLY A CA 1
ATOM 1483 C C . GLY A 1 96 ? 11.637 3.408 -8.427 1.00 34.78 412 GLY A C 1
ATOM 1484 O O . GLY A 1 96 ? 11.795 4.570 -8.059 1.00 39.91 412 GLY A O 1
ATOM 1488 N N . GLN A 1 97 ? 10.829 3.078 -9.424 1.00 30.23 413 GLN A N 1
ATOM 1489 C CA . GLN A 1 97 ? 10.147 4.094 -10.211 1.00 31.22 413 GLN A CA 1
ATOM 1490 C C . GLN A 1 97 ? 8.684 4.251 -9.791 1.00 35.25 413 GLN A C 1
ATOM 1491 O O . GLN A 1 97 ? 7.965 5.097 -10.328 1.00 31.40 413 GLN A O 1
ATOM 1505 N N . VAL A 1 98 ? 8.243 3.434 -8.838 1.00 30.37 414 VAL A N 1
ATOM 1506 C CA . VAL A 1 98 ? 6.830 3.402 -8.469 1.00 27.28 414 VAL A CA 1
ATOM 1507 C C . VAL A 1 98 ? 6.472 4.650 -7.662 1.00 27.56 414 VAL A C 1
ATOM 1508 O O . VAL A 1 98 ? 7.142 5.002 -6.672 1.00 32.59 414 VAL A O 1
ATOM 1521 N N . THR A 1 99 ? 5.421 5.319 -8.119 1.00 23.93 415 THR A N 1
ATOM 1522 C CA . THR A 1 99 ? 4.896 6.525 -7.507 1.00 23.51 415 THR A CA 1
ATOM 1523 C C . THR A 1 99 ? 3.422 6.302 -7.216 1.00 20.34 415 THR A C 1
ATOM 1524 O O . THR A 1 99 ? 2.812 5.380 -7.764 1.00 21.78 415 THR A O 1
ATOM 1535 N N . LEU A 1 100 ? 2.846 7.172 -6.396 1.00 21.60 416 LEU A N 1
ATOM 1536 C CA . LEU A 1 100 ? 1.431 7.096 -6.078 1.00 25.02 416 LEU A CA 1
ATOM 1537 C C . LEU A 1 100 ? 0.552 7.125 -7.319 1.00 22.98 416 LEU A C 1
ATOM 1538 O O . LEU A 1 100 ? -0.438 6.408 -7.390 1.00 21.41 416 LEU A O 1
ATOM 1554 N N . GLU A 1 101 ? 0.911 7.949 -8.297 1.00 21.05 417 GLU A N 1
ATOM 1555 C CA . GLU A 1 101 ? 0.130 8.023 -9.524 1.00 19.56 417 GLU A CA 1
ATOM 1556 C C . GLU A 1 101 ? 0.066 6.669 -10.208 1.00 19.99 417 GLU A C 1
ATOM 1557 O O . GLU A 1 101 ? -1.005 6.254 -10.681 1.00 20.43 417 GLU A O 1
ATOM 1569 N N . ASN A 1 102 ? 1.183 5.944 -10.258 1.00 18.10 418 ASN A N 1
ATOM 1570 C CA . ASN A 1 102 ? 1.126 4.664 -10.942 1.00 17.77 418 ASN A CA 1
ATOM 1571 C C . ASN A 1 102 ? 0.619 3.530 -10.070 1.00 17.48 418 ASN A C 1
ATOM 1572 O O . ASN A 1 102 ? 0.129 2.558 -10.620 1.00 17.07 418 ASN A O 1
ATOM 1583 N N . ILE A 1 103 ? 0.655 3.665 -8.748 1.00 18.29 419 ILE A N 1
ATOM 1584 C CA . ILE A 1 103 ? -0.051 2.717 -7.893 1.00 18.44 419 ILE A CA 1
ATOM 1585 C C . ILE A 1 103 ? -1.558 2.809 -8.181 1.00 19.51 419 ILE A C 1
ATOM 1586 O O . ILE A 1 103 ? -2.228 1.791 -8.353 1.00 19.87 419 ILE A O 1
ATOM 1602 N N . GLU A 1 104 ? -2.076 4.033 -8.263 1.00 17.38 420 GLU A N 1
ATOM 1603 C CA . GLU A 1 104 ? -3.489 4.245 -8.591 1.00 18.88 420 GLU A CA 1
ATOM 1604 C C . GLU A 1 104 ? -3.801 3.670 -9.964 1.00 18.04 420 GLU A C 1
ATOM 1605 O O . GLU A 1 104 ? -4.840 3.009 -10.176 1.00 18.65 420 GLU A O 1
ATOM 1617 N N . ARG A 1 105 ? -2.895 3.899 -10.905 1.00 16.71 421 ARG A N 1
ATOM 1618 C CA . ARG A 1 105 ? -3.122 3.465 -12.292 1.00 16.11 421 ARG A CA 1
ATOM 1619 C C . ARG A 1 105 ? -3.161 1.938 -12.374 1.00 16.37 421 ARG A C 1
ATOM 1620 O O . ARG A 1 105 ? -4.022 1.379 -13.029 1.00 18.47 421 ARG A O 1
ATOM 1641 N N . ILE A 1 106 ? -2.253 1.265 -11.683 1.00 15.54 422 ILE A N 1
ATOM 1642 C CA . ILE A 1 106 ? -2.213 -0.195 -11.672 1.00 15.11 422 ILE A CA 1
ATOM 1643 C C . ILE A 1 106 ? -3.479 -0.747 -10.989 1.00 17.59 422 ILE A C 1
ATOM 1644 O O . ILE A 1 106 ? -4.074 -1.707 -11.462 1.00 18.44 422 ILE A O 1
ATOM 1660 N N . ASN A 1 107 ? -3.931 -0.113 -9.923 1.00 17.47 423 ASN A N 1
ATOM 1661 C CA . ASN A 1 107 ? -5.170 -0.559 -9.264 1.00 19.59 423 ASN A CA 1
ATOM 1662 C C . ASN A 1 107 ? -6.379 -0.405 -10.202 1.00 21.04 423 ASN A C 1
ATOM 1663 O O . ASN A 1 107 ? -7.251 -1.270 -10.260 1.00 20.23 423 ASN A O 1
ATOM 1674 N N . PHE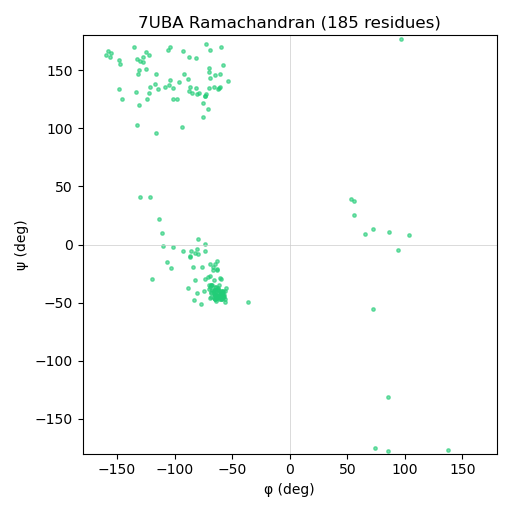 A 1 108 ? -6.412 0.695 -10.939 1.00 16.67 424 PHE A N 1
ATOM 1675 C CA . PHE A 1 108 ? -7.416 0.909 -11.986 1.00 18.32 424 PHE A CA 1
ATOM 1676 C C . PHE A 1 108 ? -7.380 -0.207 -13.028 1.00 16.36 424 PHE A C 1
ATOM 1677 O O . PHE A 1 108 ? -8.432 -0.680 -13.476 1.00 18.72 424 PHE A O 1
ATOM 1694 N N . CYS A 1 109 ? -6.181 -0.608 -13.445 1.00 14.66 425 CYS A N 1
ATOM 1695 C CA . CYS A 1 109 ? -6.041 -1.669 -14.439 1.00 15.07 425 CYS A CA 1
ATOM 1696 C C . CYS A 1 109 ? -6.566 -2.998 -13.875 1.00 14.32 425 CYS A C 1
ATOM 1697 O O . CYS A 1 109 ? -7.301 -3.728 -14.548 1.00 15.66 425 CYS A O 1
ATOM 1705 N N . ILE A 1 110 ? -6.225 -3.309 -12.629 1.00 16.80 426 ILE A N 1
ATOM 1706 C CA . ILE A 1 110 ? -6.672 -4.568 -12.047 1.00 15.35 426 ILE A CA 1
ATOM 1707 C C . ILE A 1 110 ? -8.201 -4.548 -11.918 1.00 19.24 426 ILE A C 1
ATOM 1708 O O . ILE A 1 110 ? -8.882 -5.541 -12.231 1.00 19.05 426 ILE A O 1
ATOM 1724 N N . SER A 1 111 ? -8.737 -3.419 -11.460 1.00 14.98 427 SER A N 1
ATOM 1725 C CA . SER A 1 111 ? -10.188 -3.283 -11.288 1.00 16.30 427 SER A CA 1
ATOM 1726 C C . SER A 1 111 ? -10.888 -3.414 -12.650 1.00 15.44 427 SER A C 1
ATOM 1727 O O . SER A 1 111 ? -11.931 -4.043 -12.754 1.00 17.85 427 SER A O 1
ATOM 1735 N N . THR A 1 112 ? -10.309 -2.799 -13.680 1.00 15.66 428 THR A N 1
ATOM 1736 C CA . THR A 1 112 ? -10.878 -2.839 -15.023 1.00 14.73 428 THR A CA 1
ATOM 1737 C C . THR A 1 112 ? -10.878 -4.249 -15.588 1.00 16.59 428 THR A C 1
ATOM 1738 O O . THR A 1 112 ? -11.901 -4.691 -16.121 1.00 17.76 428 THR A O 1
ATOM 1749 N N . LEU A 1 113 ? -9.753 -4.954 -15.475 1.00 16.37 429 LEU A N 1
ATOM 1750 C CA . LEU A 1 113 ? -9.686 -6.314 -15.995 1.00 15.03 429 LEU A CA 1
ATOM 1751 C C . LEU A 1 113 ? -10.639 -7.227 -15.207 1.00 17.03 429 LEU A C 1
ATOM 1752 O O . LEU A 1 113 ? -11.193 -8.178 -15.758 1.00 17.73 429 LEU A O 1
ATOM 1768 N N . SER A 1 114 ? -10.860 -6.931 -13.923 1.00 17.45 430 SER A N 1
ATOM 1769 C CA . SER A 1 114 ? -11.862 -7.691 -13.157 1.00 19.94 430 SER A CA 1
ATOM 1770 C C . SER A 1 114 ? -13.302 -7.400 -13.609 1.00 18.47 430 SER A C 1
ATOM 1771 O O . SER A 1 114 ? -14.095 -8.330 -13.795 1.00 22.25 430 SER A O 1
ATOM 1779 N N . SER A 1 115 ? -13.649 -6.131 -13.786 1.00 18.20 431 SER A N 1
ATOM 1780 C CA . SER A 1 115 ? -14.953 -5.757 -14.319 1.00 18.61 431 SER A CA 1
ATOM 1781 C C . SER A 1 115 ? -15.208 -6.423 -15.666 1.00 20.24 431 SER A C 1
ATOM 1782 O O . SER A 1 115 ? -16.338 -6.811 -15.970 1.00 23.59 431 SER A O 1
ATOM 1790 N N . ASP A 1 116 ? -14.152 -6.524 -16.467 1.00 18.75 432 ASP A N 1
ATOM 1791 C CA . ASP A 1 116 ? -14.279 -7.043 -17.827 1.00 17.50 432 ASP A CA 1
ATOM 1792 C C . ASP A 1 116 ? -14.334 -8.561 -17.851 1.00 19.81 432 ASP A C 1
ATOM 1793 O O . ASP A 1 116 ? -14.565 -9.146 -18.907 1.00 24.73 432 ASP A O 1
ATOM 1802 N N . GLY A 1 117 ? -14.091 -9.216 -16.719 1.00 19.78 433 GLY A N 1
ATOM 1803 C CA . GLY A 1 117 ? -14.169 -10.671 -16.662 1.00 22.15 433 GLY A CA 1
ATOM 1804 C C . GLY A 1 117 ? -12.895 -11.394 -17.065 1.00 20.76 433 GLY A C 1
ATOM 1805 O O . GLY A 1 117 ? -12.895 -12.615 -17.238 1.00 24.00 433 GLY A O 1
ATOM 1809 N N . ILE A 1 118 ? -11.807 -10.638 -17.206 1.00 21.19 434 ILE A N 1
ATOM 1810 C CA . ILE A 1 118 ? -10.487 -11.186 -17.513 1.00 19.01 434 ILE A CA 1
ATOM 1811 C C . ILE A 1 118 ? -9.838 -11.722 -16.236 1.00 21.40 434 ILE A C 1
ATOM 1812 O O . ILE A 1 118 ? -9.225 -12.780 -16.243 1.00 22.11 434 ILE A O 1
ATOM 1828 N N . LEU A 1 119 ? -9.985 -10.980 -15.143 1.00 19.56 435 LEU A N 1
ATOM 1829 C CA . LEU A 1 119 ? -9.599 -11.452 -13.816 1.00 19.89 435 LEU A CA 1
ATOM 1830 C C . LEU A 1 119 ? -10.871 -11.722 -13.055 1.00 23.44 435 LEU A C 1
ATOM 1831 O O . LEU A 1 119 ? -11.811 -10.936 -13.129 1.00 25.47 435 LEU A O 1
ATOM 1847 N N . ASN A 1 120 ? -10.913 -12.851 -12.355 1.00 24.25 436 ASN A N 1
ATOM 1848 C CA . ASN A 1 120 ? -12.107 -13.252 -11.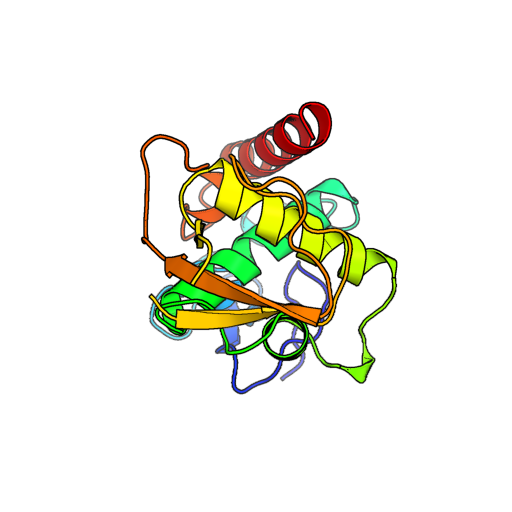641 1.00 26.97 436 ASN A CA 1
ATOM 1849 C C . ASN A 1 120 ? -11.729 -13.676 -10.219 1.00 27.02 436 ASN A C 1
ATOM 1850 O O . ASN A 1 120 ? -11.176 -14.751 -9.994 1.00 32.47 436 ASN A O 1
ATOM 1861 N N . PHE A 1 121 ? -11.990 -12.784 -9.271 1.00 25.70 437 PHE A N 1
ATOM 1862 C CA . PHE A 1 121 ? -11.583 -12.981 -7.893 1.00 30.30 437 PHE A CA 1
ATOM 1863 C C . PHE A 1 121 ? -12.708 -13.663 -7.128 1.00 31.55 437 PHE A C 1
ATOM 1864 O O . PHE A 1 121 ? -13.885 -13.440 -7.405 1.00 33.85 437 PHE A O 1
ATOM 1881 N N . SER A 1 122 ? -12.330 -14.498 -6.168 1.00 30.79 438 SER A N 1
ATOM 1882 C CA . SER A 1 122 ? -13.289 -15.181 -5.295 1.00 33.11 438 SER A CA 1
ATOM 1883 C C . SER A 1 122 ? -12.662 -15.397 -3.923 1.00 39.40 438 SER A C 1
ATOM 1884 O O . SER A 1 122 ? -11.440 -15.366 -3.785 1.00 34.37 438 SER A O 1
ATOM 1892 N N . GLN A 1 123 ? -13.491 -15.598 -2.901 1.00 39.69 439 GLN A N 1
ATOM 1893 C CA . GLN A 1 123 ? -12.988 -15.955 -1.578 1.00 44.51 439 GLN A CA 1
ATOM 1894 C C . GLN A 1 123 ? -12.410 -17.375 -1.645 1.00 51.76 439 GLN A C 1
ATOM 1895 O O . GLN A 1 123 ? -12.948 -18.215 -2.363 1.00 54.19 439 GLN A O 1
ATOM 1909 N N . CYS A 1 124 ? -11.316 -17.643 -0.931 1.00 56.20 440 CYS A N 1
ATOM 1910 C CA . CYS A 1 124 ? -10.849 -19.024 -0.766 1.00 60.98 440 CYS A CA 1
ATOM 1911 C C . CYS A 1 124 ? -11.195 -19.524 0.628 1.00 64.89 440 CYS A C 1
ATOM 1912 O O . CYS A 1 124 ? -12.365 -19.544 1.006 1.00 64.12 440 CYS A O 1
ATOM 1920 N N . GLY A 1 144 ? -7.358 -21.455 -10.262 1.00 48.41 460 GLY A N 1
ATOM 1921 C CA . GLY A 1 144 ? -6.746 -20.138 -10.238 1.00 41.36 460 GLY A CA 1
ATOM 1922 C C . GLY A 1 144 ? -5.490 -20.072 -9.387 1.00 39.94 460 GLY A C 1
ATOM 1923 O O . GLY A 1 144 ? -5.012 -21.082 -8.887 1.00 47.97 460 GLY A O 1
ATOM 1926 N N . ASN A 1 145 ? -4.952 -18.866 -9.248 1.00 37.84 461 ASN A N 1
ATOM 1927 C CA . ASN A 1 145 ? -3.822 -18.585 -8.365 1.00 35.16 461 ASN A CA 1
ATOM 1928 C C . ASN A 1 145 ? -4.319 -17.873 -7.115 1.00 34.67 461 ASN A C 1
ATOM 1929 O O . ASN A 1 145 ? -5.183 -17.001 -7.193 1.00 32.90 461 ASN A O 1
ATOM 1940 N N . LYS A 1 146 ? -3.741 -18.213 -5.977 1.00 36.72 462 LYS A N 1
ATOM 1941 C CA . LYS A 1 146 ? -4.024 -17.513 -4.730 1.00 31.91 462 LYS A CA 1
ATOM 1942 C C . LYS A 1 146 ? -3.252 -16.197 -4.701 1.00 31.52 462 LYS A C 1
ATOM 1943 O O . LYS A 1 146 ? -2.059 -16.163 -5.013 1.00 30.66 462 LYS A O 1
ATOM 1962 N N . VAL A 1 147 ? -3.943 -15.105 -4.386 1.00 26.58 463 VAL A N 1
ATOM 1963 C CA . VAL A 1 147 ? -3.332 -13.781 -4.402 1.00 24.46 463 VAL A CA 1
ATOM 1964 C C . VAL A 1 147 ? -3.467 -13.082 -3.066 1.00 25.27 463 VAL A C 1
ATOM 1965 O O . VAL A 1 147 ? -4.573 -12.932 -2.560 1.00 28.94 463 VAL A O 1
ATOM 1978 N N . SER A 1 148 ? -2.338 -12.655 -2.511 1.00 25.40 464 SER A N 1
ATOM 1979 C CA . SER A 1 148 ? -2.300 -11.911 -1.252 1.00 26.28 464 SER A CA 1
ATOM 1980 C C . SER A 1 148 ? -2.515 -10.429 -1.500 1.00 25.33 464 SER A C 1
ATOM 1981 O O . SER A 1 148 ? -1.869 -9.838 -2.371 1.00 26.30 464 SER A O 1
ATOM 1989 N N . ILE A 1 149 ? -3.424 -9.816 -0.755 1.00 25.98 465 ILE A N 1
ATOM 1990 C CA . ILE A 1 149 ? -3.706 -8.396 -0.953 1.00 25.31 465 ILE A CA 1
ATOM 1991 C C . ILE A 1 149 ? -2.863 -7.539 -0.012 1.00 26.58 465 ILE A C 1
ATOM 1992 O O . ILE A 1 149 ? -3.155 -7.414 1.183 1.00 28.37 465 ILE A O 1
ATOM 2008 N N . ASP A 1 150 ? -1.788 -6.977 -0.558 1.00 26.70 466 ASP A N 1
ATOM 2009 C CA . ASP A 1 150 ? -0.863 -6.155 0.206 1.00 31.94 466 ASP A CA 1
ATOM 2010 C C . ASP A 1 150 ? -0.927 -4.708 -0.282 1.00 29.40 466 ASP A C 1
ATOM 2011 O O . ASP A 1 150 ? -0.011 -3.919 -0.057 1.00 39.58 466 ASP A O 1
ATOM 2020 N N . GLU A 1 151 ? -2.039 -4.363 -0.922 1.00 28.87 467 GLU A N 1
ATOM 2021 C CA . GLU A 1 151 ? -2.317 -2.984 -1.339 1.00 26.77 467 GLU A CA 1
ATOM 2022 C C . GLU A 1 151 ? -3.828 -2.777 -1.283 1.00 28.53 467 GLU A C 1
ATOM 2023 O O . GLU A 1 151 ? -4.598 -3.628 -1.734 1.00 31.49 467 GLU A O 1
ATOM 2035 N N . GLU A 1 152 ? -4.256 -1.662 -0.699 1.00 32.63 468 GLU A N 1
ATOM 2036 C CA . GLU A 1 152 ? -5.673 -1.353 -0.622 1.00 29.59 468 GLU A CA 1
ATOM 2037 C C . GLU A 1 152 ? -6.130 -0.604 -1.872 1.00 32.42 468 GLU A C 1
ATOM 2038 O O . GLU A 1 152 ? -5.307 -0.055 -2.604 1.00 35.20 468 GLU A O 1
ATOM 2050 N N . GLY A 1 153 ? -7.438 -0.595 -2.113 1.00 34.81 469 GLY A N 1
ATOM 2051 C CA . GLY A 1 153 ? -8.013 0.241 -3.158 1.00 39.88 469 GLY A CA 1
ATOM 2052 C C . GLY A 1 153 ? -8.417 -0.452 -4.449 1.00 44.93 469 GLY A C 1
ATOM 2053 O O . GLY A 1 153 ? -8.749 0.218 -5.432 1.00 43.82 469 GLY A O 1
ATOM 2057 N N . ILE A 1 154 ? -8.383 -1.783 -4.472 1.00 28.17 470 ILE A N 1
ATOM 2058 C CA . ILE A 1 154 ? -8.854 -2.526 -5.638 1.00 25.15 470 ILE A CA 1
ATOM 2059 C C . ILE A 1 154 ? -10.291 -3.011 -5.436 1.00 28.00 470 ILE A C 1
ATOM 2060 O O . ILE A 1 154 ? -10.585 -3.701 -4.472 1.00 24.56 470 ILE A O 1
ATOM 2076 N N . PHE A 1 155 ? -11.174 -2.660 -6.368 1.00 30.26 471 PHE A N 1
ATOM 2077 C CA . PHE A 1 155 ? -12.579 -3.077 -6.304 1.00 30.59 471 PHE A CA 1
ATOM 2078 C C . PHE A 1 155 ? -12.922 -4.015 -7.460 1.00 29.61 471 PHE A C 1
ATOM 2079 O O . PHE A 1 155 ? -12.552 -3.763 -8.614 1.00 30.20 471 PHE A O 1
ATOM 2096 N N . VAL A 1 156 ? -13.609 -5.112 -7.141 1.00 25.03 472 VAL A N 1
ATOM 2097 C CA . VAL A 1 156 ? -13.964 -6.118 -8.131 1.00 22.51 472 VAL A CA 1
ATOM 2098 C C . VAL A 1 156 ? -15.436 -6.504 -8.008 1.00 27.83 472 VAL A C 1
ATOM 2099 O O . VAL A 1 156 ? -16.044 -6.291 -6.959 1.00 30.48 472 VAL A O 1
ATOM 2112 N N . PRO A 1 157 ? -16.009 -7.083 -9.076 1.00 27.07 473 PRO A N 1
ATOM 2113 C CA . PRO A 1 157 ? -17.442 -7.394 -9.011 1.00 31.08 473 PRO A CA 1
ATOM 2114 C C . PRO A 1 157 ? -17.785 -8.366 -7.883 1.00 36.29 473 PRO A C 1
ATOM 2115 O O . PRO A 1 157 ? -16.968 -9.228 -7.544 1.00 35.44 473 PRO A O 1
ATOM 2126 N N . LYS A 1 158 ? -18.973 -8.179 -7.312 1.00 37.60 474 LYS A N 1
ATOM 2127 C CA . LYS A 1 158 ? -19.558 -9.058 -6.283 1.00 39.78 474 LYS A CA 1
ATOM 2128 C C . LYS A 1 158 ? -18.880 -8.948 -4.917 1.00 37.03 474 LYS A C 1
ATOM 2129 O O . LYS A 1 158 ? -19.540 -8.686 -3.916 1.00 42.76 474 LYS A O 1
ATOM 2148 N N . ILE A 1 159 ? -17.570 -9.158 -4.876 1.00 37.13 475 ILE A N 1
ATOM 2149 C CA . ILE A 1 159 ? -16.811 -9.017 -3.644 1.00 34.37 475 ILE A CA 1
ATOM 2150 C C . ILE A 1 159 ? -16.743 -7.570 -3.173 1.00 34.39 475 ILE A C 1
ATOM 2151 O O . ILE A 1 159 ? -16.847 -7.297 -1.976 1.00 39.59 475 ILE A O 1
ATOM 2167 N N . GLY A 1 160 ? -16.564 -6.647 -4.115 1.00 33.76 476 GLY A N 1
ATOM 2168 C CA . GLY A 1 160 ? -16.309 -5.257 -3.783 1.00 31.17 476 GLY A CA 1
ATOM 2169 C C . GLY A 1 160 ? -14.821 -5.072 -3.540 1.00 34.03 476 GLY A C 1
ATOM 2170 O O . GLY A 1 160 ? -14.002 -5.544 -4.325 1.00 30.26 476 GLY A O 1
ATOM 2174 N N . GLU A 1 161 ? -14.458 -4.421 -2.439 1.00 37.30 477 GLU A N 1
ATOM 2175 C CA . GLU A 1 161 ? -13.052 -4.150 -2.184 1.00 36.06 477 GLU A CA 1
ATOM 2176 C C . GLU A 1 161 ? -12.314 -5.420 -1.778 1.00 29.00 477 GLU A C 1
ATOM 2177 O O . GLU A 1 161 ? -12.746 -6.144 -0.886 1.00 29.31 477 GLU A O 1
ATOM 2189 N N . LEU A 1 162 ? -11.190 -5.676 -2.444 1.00 27.44 478 LEU A N 1
ATOM 2190 C CA . LEU A 1 162 ? -10.273 -6.717 -2.004 1.00 25.79 478 LEU A CA 1
ATOM 2191 C C . LEU A 1 162 ? -9.614 -6.217 -0.732 1.00 29.99 478 LEU A C 1
ATOM 2192 O O . LEU A 1 162 ? -8.927 -5.200 -0.746 1.00 26.16 478 LEU A O 1
ATOM 2208 N N . LEU A 1 163 ? -9.846 -6.912 0.382 1.00 28.21 479 LEU A N 1
ATOM 2209 C CA . LEU A 1 163 ? -9.425 -6.405 1.668 1.00 29.45 479 LEU A CA 1
ATOM 2210 C C . LEU A 1 163 ? -7.955 -6.659 1.915 1.00 32.25 479 LEU A C 1
ATOM 2211 O O . LEU A 1 163 ? -7.460 -7.773 1.765 1.00 29.17 479 LEU A O 1
ATOM 2227 N N . LYS A 1 164 ? -7.259 -5.603 2.291 1.00 29.30 480 LYS A N 1
ATOM 2228 C CA . LYS A 1 164 ? -5.851 -5.709 2.568 1.00 31.35 480 LYS A CA 1
ATOM 2229 C C . LYS A 1 164 ? -5.656 -6.680 3.726 1.00 30.93 480 LYS A C 1
ATOM 2230 O O . LYS A 1 164 ? -6.392 -6.651 4.728 1.00 32.46 480 LYS A O 1
ATOM 2249 N N . GLY A 1 165 ? -4.688 -7.569 3.561 1.00 30.69 481 GLY A N 1
ATOM 2250 C CA . GLY A 1 165 ? -4.366 -8.546 4.591 1.00 32.27 481 GLY A CA 1
ATOM 2251 C C . GLY A 1 165 ? -5.072 -9.873 4.417 1.00 32.61 481 GLY A C 1
ATOM 2252 O O . GLY A 1 165 ? -4.864 -10.791 5.211 1.00 38.04 481 GLY A O 1
ATOM 2256 N N . ARG A 1 166 ? -5.950 -9.965 3.429 1.00 31.57 482 ARG A N 1
ATOM 2257 C CA . ARG A 1 166 ? -6.632 -11.212 3.115 1.00 31.93 482 ARG A CA 1
ATOM 2258 C C . ARG A 1 166 ? -6.039 -11.807 1.847 1.00 33.46 482 ARG A C 1
ATOM 2259 O O . ARG A 1 166 ? -5.301 -11.134 1.122 1.00 30.02 482 ARG A O 1
ATOM 2280 N N . GLU A 1 167 ? -6.383 -13.065 1.582 1.00 33.41 483 GLU A N 1
ATOM 2281 C CA . GLU A 1 167 ? -6.059 -13.708 0.313 1.00 29.84 483 GLU A CA 1
ATOM 2282 C C . GLU A 1 167 ? -7.329 -14.071 -0.437 1.00 31.29 483 GLU A C 1
ATOM 2283 O O . GLU A 1 167 ? -8.353 -14.387 0.165 1.00 33.46 483 GLU A O 1
ATOM 2295 N N . TYR A 1 168 ? -7.244 -13.994 -1.759 1.00 28.74 484 TYR A N 1
ATOM 2296 C CA . TYR A 1 168 ? -8.330 -14.357 -2.651 1.00 28.06 484 TYR A CA 1
ATOM 2297 C C . TYR A 1 168 ? -7.804 -15.293 -3.730 1.00 31.30 484 TYR A C 1
ATOM 2298 O O . TYR A 1 168 ? -6.605 -15.279 -4.028 1.00 33.23 484 TYR A O 1
ATOM 2316 N N . MET A 1 169 ? -8.692 -16.071 -4.342 1.00 30.31 485 MET A N 1
ATOM 2317 C CA . MET A 1 169 ? -8.333 -16.812 -5.548 1.00 35.03 485 MET A CA 1
ATOM 2318 C C . MET A 1 169 ? -8.605 -15.933 -6.745 1.00 29.06 485 MET A C 1
ATOM 2319 O O . MET A 1 169 ? -9.568 -15.174 -6.761 1.00 30.32 485 MET A O 1
ATOM 2333 N N . CYS A 1 170 ? -7.736 -16.018 -7.740 1.00 28.02 486 CYS A N 1
ATOM 2334 C CA . CYS A 1 170 ? -7.915 -15.255 -8.949 1.00 29.98 486 CYS A CA 1
ATOM 2335 C C . CYS A 1 170 ? -7.767 -16.160 -10.164 1.00 35.52 486 CYS A C 1
ATOM 2336 O O . CYS A 1 170 ? -6.727 -16.784 -10.349 1.00 31.96 486 CYS A O 1
ATOM 2344 N N . CYS A 1 171 ? -8.826 -16.239 -10.962 1.00 28.84 487 CYS A N 1
ATOM 2345 C CA . CYS A 1 171 ? -8.815 -16.976 -12.223 1.00 30.73 487 CYS A CA 1
ATOM 2346 C C . CYS A 1 171 ? -8.652 -16.005 -13.373 1.00 30.00 487 CYS A C 1
ATOM 2347 O O . CYS A 1 171 ? -9.411 -15.041 -13.495 1.00 30.04 487 CYS A O 1
ATOM 2355 N N . PHE A 1 172 ? -7.640 -16.261 -14.189 1.00 25.85 488 PHE A N 1
ATOM 2356 C CA . PHE A 1 172 ? -7.344 -15.450 -15.369 1.00 24.76 488 PHE A CA 1
ATOM 2357 C C . PHE A 1 172 ? -7.853 -16.174 -16.598 1.00 29.71 488 PHE A C 1
ATOM 2358 O O . PHE A 1 172 ? -7.660 -17.385 -16.729 1.00 29.50 488 PHE A O 1
ATOM 2375 N N . ILE A 1 173 ? -8.531 -15.445 -17.479 1.00 25.75 489 ILE A N 1
ATOM 2376 C CA . ILE A 1 173 ? -8.928 -15.993 -18.771 1.00 27.31 489 ILE A CA 1
ATOM 2377 C C . ILE A 1 173 ? -8.549 -14.977 -19.828 1.00 25.83 489 ILE A C 1
ATOM 2378 O O . ILE A 1 173 ? -8.577 -13.765 -19.585 1.00 26.53 489 ILE A O 1
ATOM 2394 N N . TYR A 1 174 ? -8.177 -15.473 -21.001 1.00 24.40 490 TYR A N 1
ATOM 2395 C CA . TYR A 1 174 ? -7.560 -14.637 -22.024 1.00 23.55 490 TYR A CA 1
ATOM 2396 C C . TYR A 1 174 ? -8.526 -13.670 -22.663 1.00 22.63 490 TYR A C 1
ATOM 2397 O O . TYR A 1 174 ? -8.118 -12.625 -23.144 1.00 21.54 490 TYR A O 1
ATOM 2415 N N . ASN A 1 175 ? -9.811 -14.016 -22.697 1.00 23.33 491 ASN A N 1
ATOM 2416 C CA . ASN A 1 175 ? -10.772 -13.126 -23.310 1.00 18.98 491 ASN A CA 1
ATOM 2417 C C . ASN A 1 175 ? -12.156 -13.392 -22.721 1.00 19.62 491 ASN A C 1
ATOM 2418 O O . ASN A 1 175 ? -12.378 -14.403 -22.042 1.00 25.81 491 ASN A O 1
ATOM 2429 N N . SER A 1 176 ? -13.058 -12.456 -22.947 1.00 19.35 492 SER A N 1
ATOM 2430 C CA . SER A 1 176 ? -14.399 -12.530 -22.399 1.00 19.99 492 SER A CA 1
ATOM 2431 C C . SER A 1 176 ? -15.274 -11.628 -23.235 1.00 19.89 492 SER A C 1
ATOM 2432 O O . SER A 1 176 ? -14.744 -10.781 -23.956 1.00 21.40 492 SER A O 1
ATOM 2440 N N . ASP A 1 177 ? -16.592 -11.798 -23.144 1.00 22.50 493 ASP A N 1
ATOM 2441 C CA . ASP A 1 177 ? -17.484 -10.984 -23.957 1.00 23.85 493 ASP A CA 1
ATOM 2442 C C . ASP A 1 177 ? -17.572 -9.549 -23.442 1.00 25.61 493 ASP A C 1
ATOM 2443 O O . ASP A 1 177 ? -18.161 -8.701 -24.102 1.00 29.71 493 ASP A O 1
ATOM 2452 N N . ASN A 1 178 ? -16.951 -9.263 -22.293 1.00 21.91 494 ASN A N 1
ATOM 2453 C CA . ASN A 1 178 ? -16.912 -7.892 -21.772 1.00 20.76 494 ASN A CA 1
ATOM 2454 C C . ASN A 1 178 ? -15.531 -7.256 -21.820 1.00 21.27 494 ASN A C 1
ATOM 2455 O O . ASN A 1 178 ? -15.323 -6.173 -21.275 1.00 20.14 494 ASN A O 1
ATOM 2466 N N . SER A 1 179 ? -14.583 -7.897 -22.500 1.00 18.04 495 SER A N 1
ATOM 2467 C CA . SER A 1 179 ? -13.260 -7.300 -22.658 1.00 16.33 495 SER A CA 1
ATOM 2468 C C . SER A 1 179 ? -13.303 -6.079 -23.572 1.00 18.75 495 SER A C 1
ATOM 2469 O O . SER A 1 179 ? -14.302 -5.840 -24.270 1.00 19.35 495 SER A O 1
ATOM 2477 N N . HIS A 1 180 ? -12.202 -5.329 -23.568 1.00 19.22 496 HIS A N 1
ATOM 2478 C CA . HIS A 1 180 ? -12.051 -4.168 -24.423 1.00 20.14 496 HIS A CA 1
ATOM 2479 C C . HIS A 1 180 ? -10.894 -4.383 -25.393 1.00 17.49 496 HIS A C 1
ATOM 2480 O O . HIS A 1 180 ? -9.813 -4.841 -25.030 1.00 18.46 496 HIS A O 1
ATOM 2494 N N . ALA A 1 181 ? -11.113 -3.987 -26.634 1.00 14.98 497 ALA A N 1
ATOM 2495 C CA . ALA A 1 181 ? -10.125 -4.183 -27.670 1.00 18.10 497 ALA A CA 1
ATOM 2496 C C . ALA A 1 181 ? -8.858 -3.356 -27.448 1.00 16.79 497 ALA A C 1
ATOM 2497 O O . ALA A 1 181 ? -7.784 -3.710 -27.966 1.00 18.14 497 ALA A O 1
ATOM 2504 N N . CYS A 1 182 ? -8.950 -2.276 -26.668 1.00 16.55 498 CYS A N 1
ATOM 2505 C CA . CYS A 1 182 ? -7.787 -1.428 -26.473 1.00 16.74 498 CYS A CA 1
ATOM 2506 C C . CYS A 1 182 ? -6.640 -2.187 -25.833 1.00 17.72 498 CYS A C 1
ATOM 2507 O O . CYS A 1 182 ? -5.485 -1.834 -26.083 1.00 17.27 498 CYS A O 1
ATOM 2515 N N . TYR A 1 183 ? -6.910 -3.222 -25.029 1.00 14.62 499 TYR A N 1
ATOM 2516 C CA . TYR A 1 183 ? -5.790 -4.019 -24.503 1.00 15.62 499 TYR A CA 1
ATOM 2517 C C . TYR A 1 183 ? -5.678 -5.370 -25.172 1.00 18.79 499 TYR A C 1
ATOM 2518 O O . TYR A 1 183 ? -4.628 -5.985 -25.052 1.00 24.53 499 TYR A O 1
ATOM 2536 N N . LEU A 1 184 ? -6.702 -5.826 -25.881 1.00 17.52 500 LEU A N 1
ATOM 2537 C CA . LEU A 1 184 ? -6.607 -7.098 -26.619 1.00 18.07 500 LEU A CA 1
ATOM 2538 C C . LEU A 1 184 ? -5.934 -6.973 -27.977 1.00 22.02 500 LEU A C 1
ATOM 2539 O O . LEU A 1 184 ? -5.321 -7.920 -28.457 1.00 23.85 500 LEU A O 1
ATOM 2555 N N . ASP A 1 185 ? -6.065 -5.826 -28.619 1.00 17.92 501 ASP A N 1
ATOM 2556 C CA . ASP A 1 185 ? -5.439 -5.643 -29.925 1.00 15.78 501 ASP A CA 1
ATOM 2557 C C . ASP A 1 185 ? -3.921 -5.758 -29.794 1.00 15.72 501 ASP A C 1
ATOM 2558 O O . ASP A 1 185 ? -3.304 -5.159 -28.900 1.00 15.72 501 ASP A O 1
ATOM 2567 N N . VAL A 1 186 ? -3.299 -6.516 -30.700 1.00 14.79 502 VAL A N 1
ATOM 2568 C CA . VAL A 1 186 ? -1.883 -6.794 -30.601 1.00 13.59 502 VAL A CA 1
ATOM 2569 C C . VAL A 1 186 ? -1.030 -5.624 -31.045 1.00 16.77 502 VAL A C 1
ATOM 2570 O O . VAL A 1 186 ? -0.138 -5.218 -30.297 1.00 18.20 502 VAL A O 1
ATOM 2583 N N . SER A 1 187 ? -1.310 -5.085 -32.237 1.00 18.89 503 SER A N 1
ATOM 2584 C CA . SER A 1 187 ? -0.475 -4.061 -32.864 1.00 19.05 503 SER A CA 1
ATOM 2585 C C . SER A 1 187 ? -1.282 -2.833 -33.204 1.00 16.94 503 SER A C 1
ATOM 2586 O O . SER A 1 187 ? -2.478 -2.928 -33.516 1.00 18.70 503 SER A O 1
ATOM 2594 N N . PRO A 1 188 ? -0.612 -1.685 -33.209 1.00 16.08 504 PRO A N 1
ATOM 2595 C CA . PRO A 1 188 ? -1.245 -0.523 -33.814 1.00 16.82 504 PRO A CA 1
ATOM 2596 C C . PRO A 1 188 ? -1.331 -0.669 -35.323 1.00 16.42 504 PRO A C 1
ATOM 2597 O O . PRO A 1 188 ? -0.343 -1.053 -35.947 1.00 17.97 504 PRO A O 1
ATOM 2608 N N . GLU A 1 189 ? -2.483 -0.346 -35.881 1.00 16.76 505 GLU A N 1
ATOM 2609 C CA . GLU A 1 189 ? -2.762 -0.518 -37.307 1.00 21.95 505 GLU A CA 1
ATOM 2610 C C . GLU A 1 189 ? -3.107 0.793 -38.027 1.00 17.76 505 GLU A C 1
ATOM 2611 O O . GLU A 1 189 ? -2.840 0.947 -39.231 1.00 20.75 505 GLU A O 1
ATOM 2623 N N . SER A 1 190 ? -3.701 1.740 -37.308 1.00 16.25 506 SER A N 1
ATOM 2624 C CA . SER A 1 190 ? -4.012 3.048 -37.892 1.00 16.98 506 SER A CA 1
ATOM 2625 C C . SER A 1 190 ? -4.128 4.105 -36.825 1.00 15.55 506 SER A C 1
ATOM 2626 O O . SER A 1 190 ? -4.283 3.781 -35.636 1.00 16.21 506 SER A O 1
ATOM 2634 N N . LYS A 1 191 ? -4.028 5.362 -37.238 1.00 16.80 507 LYS A N 1
ATOM 2635 C CA . LYS A 1 191 ? -4.213 6.486 -36.316 1.00 16.86 507 LYS A CA 1
ATOM 2636 C C . LYS A 1 191 ? -5.628 6.417 -35.709 1.00 18.50 507 LYS A C 1
ATOM 2637 O O . LYS A 1 191 ? -5.804 6.627 -34.498 1.00 19.02 507 LYS A O 1
ATOM 2656 N N . ARG A 1 192 ? -6.631 6.112 -36.529 1.00 17.48 508 ARG A N 1
ATOM 2657 C CA . ARG A 1 192 ? -8.005 6.043 -36.011 1.00 16.73 508 ARG A CA 1
ATOM 2658 C C . ARG A 1 192 ? -8.177 4.927 -34.983 1.00 17.49 508 ARG A C 1
ATOM 2659 O O . ARG A 1 192 ? -8.911 5.092 -33.990 1.00 18.54 508 ARG A O 1
ATOM 2680 N N . GLN A 1 193 ? -7.510 3.793 -35.188 1.00 15.35 509 GLN A N 1
ATOM 2681 C CA . GLN A 1 193 ? -7.560 2.704 -34.211 1.00 15.59 509 GLN A CA 1
ATOM 2682 C C . GLN A 1 193 ? -6.982 3.151 -32.869 1.00 14.43 509 GLN A C 1
ATOM 2683 O O . GLN A 1 193 ? -7.556 2.881 -31.799 1.00 16.17 509 GLN A O 1
ATOM 2697 N N . ILE A 1 194 ? -5.847 3.831 -32.914 1.00 14.06 510 ILE A N 1
ATOM 2698 C CA . ILE A 1 194 ? -5.179 4.287 -31.691 1.00 14.07 510 ILE A CA 1
ATOM 2699 C C . ILE A 1 194 ? -6.062 5.307 -30.974 1.00 14.89 510 ILE A C 1
ATOM 2700 O O . ILE A 1 194 ? -6.205 5.259 -29.737 1.00 16.59 510 ILE A O 1
ATOM 2716 N N . GLU A 1 195 ? -6.649 6.227 -31.731 1.00 14.90 511 GLU A N 1
ATOM 2717 C CA . GLU A 1 195 ? -7.580 7.195 -31.155 1.00 15.87 511 GLU A CA 1
ATOM 2718 C C . GLU A 1 195 ? -8.745 6.480 -30.488 1.00 17.72 511 GLU A C 1
ATOM 2719 O O . GLU A 1 195 ? -9.176 6.875 -29.404 1.00 19.98 511 GLU A O 1
ATOM 2731 N N . ASN A 1 196 ? -9.241 5.414 -31.095 1.00 16.41 512 ASN A N 1
ATOM 2732 C CA . ASN A 1 196 ? -10.327 4.662 -30.489 1.00 17.83 512 ASN A CA 1
ATOM 2733 C C . ASN A 1 196 ? -9.865 3.930 -29.209 1.00 18.24 512 ASN A C 1
ATOM 2734 O O . ASN A 1 196 ? -10.624 3.817 -28.257 1.00 19.35 512 ASN A O 1
ATOM 2745 N N . TRP A 1 197 ? -8.625 3.455 -29.176 1.00 15.29 513 TRP A N 1
ATOM 2746 C CA . TRP A 1 197 ? -8.075 2.849 -27.962 1.00 13.39 513 TRP A CA 1
ATOM 2747 C C . TRP A 1 197 ? -8.190 3.849 -26.818 1.00 16.45 513 TRP A C 1
ATOM 2748 O O . TRP A 1 197 ? -8.615 3.520 -25.710 1.00 16.16 513 TRP A O 1
ATOM 2769 N N . ILE A 1 198 ? -7.782 5.079 -27.098 1.00 16.37 514 ILE A N 1
ATOM 2770 C CA . ILE A 1 198 ? -7.734 6.113 -26.083 1.00 16.85 514 ILE A CA 1
ATOM 2771 C C . ILE A 1 198 ? -9.161 6.479 -25.669 1.00 19.06 514 ILE A C 1
ATOM 2772 O O . ILE A 1 198 ? -9.426 6.656 -24.478 1.00 20.18 514 ILE A O 1
ATOM 2788 N N . ASP A 1 199 ? -10.067 6.576 -26.640 1.00 19.26 515 ASP A N 1
ATOM 2789 C CA . ASP A 1 199 ? -11.490 6.843 -26.342 1.00 17.80 515 ASP A CA 1
ATOM 2790 C C . ASP A 1 199 ? -12.083 5.747 -25.455 1.00 16.77 515 ASP A C 1
ATOM 2791 O O . ASP A 1 199 ? -12.889 6.039 -24.553 1.00 20.85 515 ASP A O 1
ATOM 2800 N N . GLN A 1 200 ? -11.724 4.496 -25.709 1.00 17.36 516 GLN A N 1
ATOM 2801 C CA . GLN A 1 200 ? -12.214 3.405 -24.881 1.00 18.59 516 GLN A CA 1
ATOM 2802 C C . GLN A 1 200 ? -11.785 3.616 -23.445 1.00 18.34 516 GLN A C 1
ATOM 2803 O O . GLN A 1 200 ? -12.595 3.467 -22.536 1.00 18.94 516 GLN A O 1
ATOM 2817 N N . VAL A 1 201 ? -10.512 3.942 -23.225 1.00 16.37 517 VAL A N 1
ATOM 2818 C CA . VAL A 1 201 ? -10.027 4.117 -21.870 1.00 15.42 517 VAL A CA 1
ATOM 2819 C C . VAL A 1 201 ? -10.671 5.348 -21.214 1.00 19.77 517 VAL A C 1
ATOM 2820 O O . VAL A 1 201 ? -10.980 5.331 -20.018 1.00 21.63 517 VAL A O 1
ATOM 2833 N N . LYS A 1 202 ? -10.934 6.399 -21.981 1.00 20.14 518 LYS A N 1
ATOM 2834 C CA . LYS A 1 202 ? -11.654 7.543 -21.419 1.00 20.71 518 LYS A CA 1
ATOM 2835 C C . LYS A 1 202 ? -13.018 7.110 -20.921 1.00 23.09 518 LYS A C 1
ATOM 2836 O O . LYS A 1 202 ? -13.446 7.518 -19.834 1.00 26.81 518 LYS A O 1
ATOM 2855 N N . SER A 1 203 ? -13.696 6.276 -21.707 1.00 20.50 519 SER A N 1
ATOM 2856 C CA . SER A 1 203 ? -15.025 5.788 -21.344 1.00 19.93 519 SER A CA 1
ATOM 2857 C C . SER A 1 203 ? -15.001 4.906 -20.098 1.00 19.91 519 SER A C 1
ATOM 2858 O O . SER A 1 203 ? -15.921 4.980 -19.273 1.00 23.02 519 SER A O 1
ATOM 2866 N N . ILE A 1 204 ? -13.973 4.068 -19.983 1.00 19.03 520 ILE A N 1
ATOM 2867 C CA . ILE A 1 204 ? -13.807 3.206 -18.815 1.00 19.78 520 ILE A CA 1
ATOM 2868 C C . ILE A 1 204 ? -13.589 4.068 -17.570 1.00 22.66 520 ILE A C 1
ATOM 2869 O O . ILE A 1 204 ? -14.195 3.837 -16.517 1.00 21.55 520 ILE A O 1
ATOM 2885 N N . ARG A 1 205 ? -12.735 5.075 -17.682 1.00 19.59 521 ARG A N 1
ATOM 2886 C CA . ARG A 1 205 ? -12.540 5.999 -16.569 1.00 21.38 521 ARG A CA 1
ATOM 2887 C C . ARG A 1 205 ? -13.826 6.723 -16.181 1.00 24.23 521 ARG A C 1
ATOM 2888 O O . ARG A 1 205 ? -14.068 6.939 -14.998 1.00 25.49 521 ARG A O 1
ATOM 2909 N N . ASN A 1 206 ? -14.613 7.148 -17.167 1.00 24.36 522 ASN A N 1
ATOM 2910 C CA . ASN A 1 206 ? -15.869 7.850 -16.886 1.00 28.11 522 ASN A CA 1
ATOM 2911 C C . ASN A 1 206 ? -16.778 6.983 -16.041 1.00 31.53 522 ASN A C 1
ATOM 2912 O O . ASN A 1 206 ? -17.370 7.440 -15.075 1.00 38.10 522 ASN A O 1
ATOM 2923 N N . ASP A 1 207 ? -16.875 5.719 -16.420 1.00 26.85 523 ASP A N 1
ATOM 2924 C CA . ASP A 1 207 ? -17.740 4.770 -15.728 1.00 35.12 523 ASP A CA 1
ATOM 2925 C C . ASP A 1 207 ? -17.126 4.311 -14.397 1.00 34.85 523 ASP A C 1
ATOM 2926 O O . ASP A 1 207 ? -17.841 3.828 -13.517 1.00 39.13 523 ASP A O 1
ATOM 2935 N N . PHE A 1 208 ? -15.811 4.494 -14.259 1.00 34.04 524 PHE A N 1
ATOM 2936 C CA . PHE A 1 208 ? -15.061 4.131 -13.055 1.00 32.02 524 PHE A CA 1
ATOM 2937 C C . PHE A 1 208 ? -15.314 5.136 -11.933 1.00 32.47 524 PHE A C 1
ATOM 2938 O O . PHE A 1 208 ? -15.301 4.771 -10.758 1.00 44.07 524 PHE A O 1
#

Sequence (187 aa):
PDIECECDLLCPITSTRIKQCKNCRKFVHSLCYGNKPGPKVDKCISCVYGPMFDPSSSEFKDLMMLRKCYRFLSRNKGFPPSIKEFTNSIMEEGQVTLENIERINFCISTLSSDGILNFSQCGNKVSIDEEGIFVPKIGELLKGREYMCCFIYNSDNSHACYLDVSPESKRQIENWIDQVKSIRNDF

Foldseek 3Di:
DDADALLPADADCVQWDWAAAPPPGHIYTQLQQQVPDDRYDPHAPDRQQDDVDDSPDPLNNLLSLLLNLLSSCVVVVADPQEPVVSVCRSHPPVVDDPSVVQSNLLSQQQCQQQVQKPKAAPCHKYAYQDWDHQHPPVGTDDHGGIIHIHGDNHDPRDDVSNNPRHDDHSVVPVVSSVVSVVSVVVD

Nearest PDB structures (foldseek):
  7uba-assembly1_A  TM=1.005E+00  e=1.098E-39  Vanderwaltozyma polyspora DSM 70294
  8cww-assembly1_P  TM=9.387E-01  e=4.892E-18  Saccharomyces cerevisiae
  8gdx-assembly1_A  TM=5.245E-01  e=2.812E-01  Homo sapiens
  3n5r-assembly1_B  TM=2.569E-01  e=5.059E+00  Bos taurus
  4car-assembly1_B  TM=1.870E-01  e=3.525E+00  Bos taurus

B-factor: mean 28.1, std 12.7, range [10.43, 79.5]